Protein AF-A0AAV2H936-F1 (afdb_monomer_lite)

Radius of gyration: 23.08 Å; chains: 1; bounding box: 51×41×76 Å

Structure (mmCIF, N/CA/C/O backbone):
data_AF-A0AAV2H936-F1
#
_entry.id   AF-A0AAV2H936-F1
#
loop_
_atom_site.group_PDB
_atom_site.id
_atom_site.type_symbol
_atom_site.label_atom_id
_atom_site.label_alt_id
_atom_site.label_comp_id
_atom_site.label_asym_id
_atom_site.label_entity_id
_atom_site.label_seq_id
_atom_site.pdbx_PDB_ins_code
_atom_site.Cartn_x
_atom_site.Cartn_y
_atom_site.Cartn_z
_atom_site.occupancy
_atom_site.B_iso_or_equiv
_atom_site.auth_seq_id
_atom_site.auth_comp_id
_atom_site.auth_asym_id
_atom_site.auth_atom_id
_atom_site.pdbx_PDB_model_num
ATOM 1 N N . TYR A 1 1 ? -18.241 -22.383 10.118 1.00 58.16 1 TYR A N 1
ATOM 2 C CA . TYR A 1 1 ? -17.366 -22.757 11.243 1.00 58.16 1 TYR A CA 1
ATOM 3 C C . TYR A 1 1 ? -17.650 -21.850 12.427 1.00 58.16 1 TYR A C 1
ATOM 5 O O . TYR A 1 1 ? -17.111 -20.751 12.463 1.00 58.16 1 TYR A O 1
ATOM 13 N N . PRO A 1 2 ? -18.530 -22.273 13.345 1.00 68.00 2 PRO A N 1
ATOM 14 C CA . PRO A 1 2 ? -18.878 -21.509 14.550 1.00 68.00 2 PRO A CA 1
ATOM 15 C C . PRO A 1 2 ? -17.691 -21.278 15.500 1.00 68.00 2 PRO A C 1
ATOM 17 O O . PRO A 1 2 ? -17.729 -20.372 16.316 1.00 68.00 2 PRO A O 1
ATOM 20 N N . THR A 1 3 ? -16.635 -22.080 15.369 1.00 83.25 3 THR A N 1
ATOM 21 C CA . THR A 1 3 ? -15.450 -22.117 16.239 1.00 83.25 3 THR A CA 1
ATOM 22 C C . THR A 1 3 ? -14.192 -21.523 15.596 1.00 83.25 3 THR A C 1
ATOM 24 O O . THR A 1 3 ? -13.083 -21.812 16.032 1.00 83.25 3 THR A O 1
ATOM 27 N N . TYR A 1 4 ? -14.325 -20.744 14.516 1.00 86.12 4 TYR A N 1
ATOM 28 C CA . TYR A 1 4 ? -13.157 -20.133 13.878 1.00 86.12 4 TYR A CA 1
ATOM 29 C C . TYR A 1 4 ? -12.661 -18.937 14.701 1.00 86.12 4 TYR A C 1
ATOM 31 O O . TYR A 1 4 ? -13.182 -17.833 14.549 1.00 86.12 4 TYR A O 1
ATOM 39 N N . ASP A 1 5 ? -11.649 -19.177 15.532 1.00 87.69 5 ASP A N 1
ATOM 40 C CA . ASP A 1 5 ? -10.965 -18.169 16.346 1.00 87.69 5 ASP A CA 1
ATOM 41 C C . ASP A 1 5 ? -9.441 -18.283 16.152 1.00 87.69 5 ASP A C 1
ATOM 43 O O . ASP A 1 5 ? -8.760 -19.003 16.884 1.00 87.69 5 ASP A O 1
ATOM 47 N N . PRO A 1 6 ? -8.896 -17.690 15.077 1.00 92.50 6 PRO A N 1
ATOM 48 C CA . PRO A 1 6 ? -7.464 -17.731 14.810 1.00 92.50 6 PRO A CA 1
ATOM 49 C C . PRO A 1 6 ? -6.687 -16.860 15.814 1.00 92.50 6 PRO A C 1
ATOM 51 O O . PRO A 1 6 ? -7.256 -15.914 16.369 1.00 92.50 6 PRO A O 1
ATOM 54 N N . PRO A 1 7 ? -5.376 -17.107 15.989 1.00 94.50 7 PRO A N 1
ATOM 55 C CA . PRO A 1 7 ? -4.531 -16.262 16.827 1.00 94.50 7 PRO A CA 1
ATOM 56 C C . PRO A 1 7 ? -4.597 -14.795 16.386 1.00 94.50 7 PRO A C 1
ATOM 58 O O . PRO A 1 7 ? -4.723 -14.501 15.195 1.00 94.50 7 PRO A O 1
ATOM 61 N N . ALA A 1 8 ? -4.508 -13.879 17.350 1.00 94.12 8 ALA A N 1
ATOM 62 C CA . ALA A 1 8 ? -4.466 -12.444 17.101 1.00 94.12 8 ALA A CA 1
ATOM 63 C C . ALA A 1 8 ? -3.038 -11.916 17.273 1.00 94.12 8 ALA A C 1
ATOM 65 O O . ALA A 1 8 ? -2.402 -12.175 18.293 1.00 94.12 8 ALA A O 1
ATOM 66 N N . TYR A 1 9 ? -2.550 -11.172 16.284 1.00 96.31 9 TYR A N 1
ATOM 67 C CA . TYR A 1 9 ? -1.254 -10.509 16.332 1.00 96.31 9 TYR A CA 1
ATOM 68 C C . TYR A 1 9 ? -1.293 -9.182 15.569 1.00 96.31 9 TYR A C 1
ATOM 70 O O . TYR A 1 9 ? -1.664 -9.131 14.392 1.00 96.31 9 TYR A O 1
ATOM 78 N N . SER A 1 10 ? -0.850 -8.119 16.233 1.00 97.12 10 SER A N 1
ATOM 79 C CA . SER A 1 10 ? -0.392 -6.891 15.591 1.00 97.12 10 SER A CA 1
ATOM 80 C C . SER A 1 10 ? 0.980 -6.556 16.157 1.00 97.12 10 SER A C 1
ATOM 82 O O . SER A 1 10 ? 1.199 -6.659 17.363 1.00 97.12 10 SER A O 1
ATOM 84 N N . LYS A 1 11 ? 1.905 -6.164 15.285 1.00 96.75 11 LYS A N 1
ATOM 85 C CA . LYS A 1 11 ? 3.251 -5.762 15.678 1.00 96.75 11 LYS A CA 1
ATOM 86 C C . LYS A 1 11 ? 3.189 -4.532 16.608 1.00 96.75 11 LYS A C 1
ATOM 88 O O . LYS A 1 11 ? 2.473 -3.582 16.264 1.00 96.75 11 LYS A O 1
ATOM 93 N N . PRO A 1 12 ? 3.909 -4.529 17.747 1.00 95.56 12 PRO A N 1
ATOM 94 C CA . PRO A 1 12 ? 3.984 -3.380 18.650 1.00 95.56 12 PRO A CA 1
ATOM 95 C C . PRO A 1 12 ? 4.482 -2.112 17.952 1.00 95.56 12 PRO A C 1
ATOM 97 O O . PRO A 1 12 ? 5.319 -2.176 17.048 1.00 95.56 12 PRO A O 1
ATOM 100 N N . LEU A 1 13 ? 3.974 -0.951 18.374 1.00 93.81 13 LEU A N 1
ATOM 101 C CA . LEU A 1 13 ? 4.276 0.341 17.746 1.00 93.81 13 LEU A CA 1
ATOM 102 C C . LEU A 1 13 ? 5.778 0.664 17.799 1.00 93.81 13 LEU A C 1
ATOM 104 O O . LEU A 1 13 ? 6.343 1.198 16.847 1.00 93.81 13 LEU A O 1
ATOM 108 N N . GLU A 1 14 ? 6.429 0.301 18.897 1.00 95.19 14 GLU A N 1
ATOM 109 C CA . GLU A 1 14 ? 7.833 0.578 19.190 1.00 95.19 14 GLU A CA 1
ATOM 110 C C . GLU A 1 14 ? 8.784 -0.177 18.251 1.00 95.19 14 GLU A C 1
ATOM 112 O O . GLU A 1 14 ? 9.914 0.255 18.032 1.00 95.19 14 GLU A O 1
ATOM 117 N N . GLU A 1 15 ? 8.322 -1.276 17.650 1.00 95.56 15 GLU A N 1
ATOM 118 C CA . GLU A 1 15 ? 9.108 -2.084 16.716 1.00 95.56 15 GLU A CA 1
ATOM 119 C C . GLU A 1 15 ? 9.074 -1.559 15.266 1.00 95.56 15 GLU A C 1
ATOM 121 O O . GLU A 1 15 ? 9.713 -2.140 14.379 1.00 95.56 15 GLU A O 1
ATOM 126 N N . TYR A 1 16 ? 8.304 -0.505 14.981 1.00 94.06 16 TYR A N 1
ATOM 127 C CA . TYR A 1 16 ? 8.358 0.207 13.701 1.00 94.06 16 TYR A CA 1
ATOM 128 C C . TYR A 1 16 ? 9.445 1.289 13.722 1.00 94.06 16 TYR A C 1
ATOM 130 O O . TYR A 1 16 ? 9.789 1.822 14.781 1.00 94.06 16 TYR A O 1
ATOM 138 N N . GLU A 1 17 ? 9.959 1.632 12.540 1.00 91.56 17 GLU A N 1
ATOM 139 C CA . GLU A 1 17 ? 10.869 2.767 12.338 1.00 91.56 17 GLU A CA 1
ATOM 140 C C . GLU A 1 17 ? 10.195 4.076 12.772 1.00 91.56 17 GLU A C 1
ATOM 142 O O . GLU A 1 17 ? 8.981 4.241 12.624 1.00 91.56 17 GLU A O 1
ATOM 147 N N . GLU A 1 18 ? 10.967 4.991 13.361 1.00 91.12 18 GLU A N 1
ATOM 148 C CA . GLU A 1 18 ? 10.426 6.168 14.055 1.00 91.12 18 GLU A CA 1
ATOM 149 C C . GLU A 1 18 ? 9.609 7.089 13.147 1.00 91.12 18 GLU A C 1
ATOM 151 O O . GLU A 1 18 ? 8.577 7.610 13.567 1.00 91.12 18 GLU A O 1
ATOM 156 N N . ASP A 1 19 ? 10.033 7.236 11.896 1.00 86.19 19 ASP A N 1
ATOM 157 C CA . ASP A 1 19 ? 9.365 8.013 10.855 1.00 86.19 19 ASP A CA 1
ATOM 158 C C . ASP A 1 19 ? 8.013 7.410 10.443 1.00 86.19 19 ASP A C 1
ATOM 160 O O . ASP A 1 19 ? 7.113 8.137 10.022 1.00 86.19 19 ASP A O 1
ATOM 164 N N . ARG A 1 20 ? 7.831 6.096 10.618 1.00 88.81 20 ARG A N 1
ATOM 165 C CA . ARG A 1 20 ? 6.594 5.377 10.278 1.00 88.81 20 ARG A CA 1
ATOM 166 C C . ARG A 1 20 ? 5.578 5.368 11.409 1.00 88.81 20 ARG A C 1
ATOM 168 O O . ARG A 1 20 ? 4.378 5.388 11.134 1.00 88.81 20 ARG A O 1
ATOM 175 N N . ARG A 1 21 ? 6.025 5.374 12.671 1.00 92.12 21 ARG A N 1
ATOM 176 C CA . ARG A 1 21 ? 5.162 5.275 13.871 1.00 92.12 21 ARG A CA 1
ATOM 177 C C . ARG A 1 21 ? 3.946 6.219 13.867 1.00 92.12 21 ARG A C 1
ATOM 179 O O . ARG A 1 21 ? 2.862 5.738 14.195 1.00 92.12 21 ARG A O 1
ATOM 186 N N . PRO A 1 22 ? 4.041 7.504 13.459 1.00 90.75 22 PRO A N 1
ATOM 187 C CA . PRO A 1 22 ? 2.882 8.408 13.428 1.00 90.75 22 PRO A CA 1
ATOM 188 C C . PRO A 1 22 ? 1.754 7.965 12.484 1.00 90.75 22 PRO A C 1
ATOM 190 O O . PRO A 1 22 ? 0.620 8.429 12.609 1.00 90.75 22 PRO A O 1
ATOM 193 N N . TYR A 1 23 ? 2.062 7.073 11.541 1.00 90.19 23 TYR A N 1
ATOM 194 C CA . TYR A 1 23 ? 1.158 6.562 10.516 1.00 90.19 23 TYR A CA 1
ATOM 195 C C . TYR A 1 23 ? 0.744 5.106 10.770 1.00 90.19 23 TYR A C 1
ATOM 197 O O . TYR A 1 23 ? 0.214 4.448 9.877 1.00 90.19 23 TYR A O 1
ATOM 205 N N . ILE A 1 24 ? 0.973 4.577 11.968 1.00 93.12 24 ILE A N 1
ATOM 206 C CA . ILE A 1 24 ? 0.522 3.241 12.352 1.00 93.12 24 ILE A CA 1
ATOM 207 C C . ILE A 1 24 ? -0.798 3.383 13.108 1.00 93.12 24 ILE A C 1
ATOM 209 O O . ILE A 1 24 ? -0.913 4.175 14.041 1.00 93.12 24 ILE A O 1
ATOM 213 N N . ASP A 1 25 ? -1.816 2.622 12.710 1.00 94.31 25 ASP A N 1
ATOM 214 C CA . ASP A 1 25 ? -3.057 2.576 13.479 1.00 94.31 25 ASP A CA 1
ATOM 215 C C . ASP A 1 25 ? -2.797 1.946 14.865 1.00 94.31 25 ASP A C 1
ATOM 217 O O . ASP A 1 25 ? -1.983 1.027 14.986 1.00 94.31 25 ASP A O 1
ATOM 221 N N . PRO A 1 26 ? -3.502 2.365 15.923 1.00 94.12 26 PRO A N 1
ATOM 222 C CA . PRO A 1 26 ? -3.503 1.647 17.194 1.00 94.12 26 PRO A CA 1
ATOM 223 C C . PRO A 1 26 ? -4.024 0.210 17.043 1.00 94.12 26 PRO A C 1
ATOM 225 O O . PRO A 1 26 ? -4.823 -0.087 16.148 1.00 94.12 26 PRO A O 1
ATOM 228 N N . ASP A 1 27 ? -3.617 -0.704 17.928 1.00 94.81 27 ASP A N 1
ATOM 229 C CA . ASP A 1 27 ? -4.216 -2.042 17.962 1.00 94.81 27 ASP A CA 1
ATOM 230 C C . ASP A 1 27 ? -5.646 -1.972 18.528 1.00 94.81 27 ASP A C 1
ATOM 232 O O . ASP A 1 27 ? -5.869 -1.693 19.705 1.00 94.81 27 ASP A O 1
ATOM 236 N N . MET A 1 28 ? -6.637 -2.233 17.672 1.00 94.31 28 MET A N 1
ATOM 237 C CA . MET A 1 28 ? -8.047 -2.238 18.054 1.00 94.31 28 MET A CA 1
ATOM 238 C C . MET A 1 28 ? -8.391 -3.333 19.071 1.00 94.31 28 MET A C 1
ATOM 240 O O . MET A 1 28 ? -9.277 -3.105 19.889 1.00 94.31 28 MET A O 1
ATOM 244 N N . PHE A 1 29 ? -7.717 -4.489 19.067 1.00 92.88 29 PHE A N 1
ATOM 245 C CA . PHE A 1 29 ? -7.952 -5.526 20.076 1.00 92.88 29 PHE A CA 1
ATOM 246 C C . PHE A 1 29 ? -7.446 -5.096 21.449 1.00 92.88 29 PHE A C 1
ATOM 248 O O . PHE A 1 29 ? -8.138 -5.326 22.440 1.00 92.88 29 PHE A O 1
ATOM 255 N N . ASP A 1 30 ? -6.291 -4.432 21.515 1.00 91.75 30 ASP A N 1
ATOM 256 C CA . ASP A 1 30 ? -5.794 -3.847 22.765 1.00 91.75 30 ASP A CA 1
ATOM 257 C C . ASP A 1 30 ? -6.744 -2.777 23.294 1.00 91.75 30 ASP A C 1
ATOM 259 O O . ASP A 1 30 ? -7.118 -2.807 24.466 1.00 91.75 30 ASP A O 1
ATOM 263 N N . LEU A 1 31 ? -7.206 -1.877 22.424 1.00 91.25 31 LEU A N 1
ATOM 264 C CA . LEU A 1 31 ? -8.166 -0.840 22.802 1.00 91.25 31 LEU A CA 1
ATOM 265 C C . LEU A 1 31 ? -9.502 -1.423 23.279 1.00 91.25 31 LEU A C 1
ATOM 267 O O . LEU A 1 31 ? -10.094 -0.904 24.223 1.00 91.25 31 LEU A O 1
ATOM 271 N N . MET A 1 32 ? -9.986 -2.500 22.653 1.00 89.62 32 MET A N 1
ATOM 272 C CA . MET A 1 32 ? -11.188 -3.206 23.105 1.00 89.62 32 MET A CA 1
ATOM 273 C C . MET A 1 32 ? -10.988 -3.811 24.497 1.00 89.62 32 MET A C 1
ATOM 275 O O . MET A 1 32 ? -11.827 -3.582 25.366 1.00 89.62 32 MET A O 1
ATOM 279 N N . ARG A 1 33 ? -9.861 -4.498 24.739 1.00 90.19 33 ARG A N 1
ATOM 280 C CA . ARG A 1 33 ? -9.526 -5.050 26.063 1.00 90.19 33 ARG A CA 1
ATOM 281 C C . ARG A 1 33 ? -9.472 -3.967 27.137 1.00 90.19 33 ARG A C 1
ATOM 283 O O . ARG A 1 33 ? -10.114 -4.107 28.171 1.00 90.19 33 ARG A O 1
ATOM 290 N N . GLN A 1 34 ? -8.791 -2.856 26.862 1.00 88.06 34 GLN A N 1
ATOM 291 C CA . GLN A 1 34 ? -8.700 -1.724 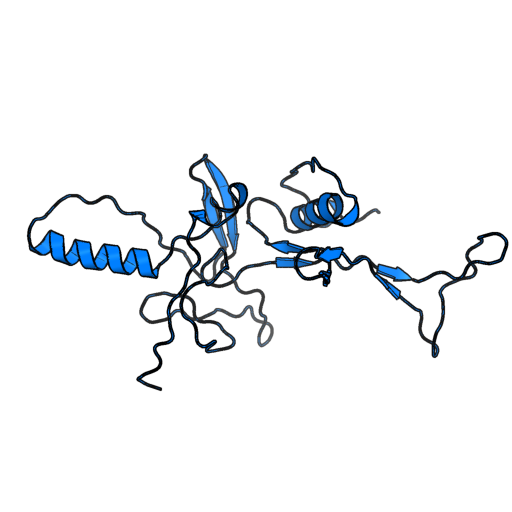27.790 1.00 88.06 34 GLN A CA 1
ATOM 292 C C . GLN A 1 34 ? -10.078 -1.126 28.110 1.00 88.06 34 GLN A C 1
ATOM 294 O O . GLN A 1 34 ? -10.376 -0.834 29.267 1.00 88.06 34 GLN A O 1
ATOM 299 N N . ARG A 1 35 ? -10.950 -0.975 27.101 1.00 86.25 35 ARG A N 1
ATOM 300 C CA . ARG A 1 35 ? -12.330 -0.500 27.304 1.00 86.25 35 ARG A CA 1
ATOM 301 C C . ARG A 1 35 ? -13.141 -1.467 28.165 1.00 86.25 35 ARG A C 1
ATOM 303 O O . ARG A 1 35 ? -13.912 -1.021 29.009 1.00 86.25 35 ARG A O 1
ATOM 310 N N . GLU A 1 36 ? -12.996 -2.773 27.963 1.00 88.06 36 GLU A N 1
ATOM 311 C CA . GLU A 1 36 ? -13.675 -3.787 28.776 1.00 88.06 36 GLU A CA 1
ATOM 312 C C . GLU A 1 36 ? -13.200 -3.773 30.233 1.00 88.06 36 GLU A C 1
ATOM 314 O O . GLU A 1 36 ? -14.033 -3.748 31.140 1.00 88.06 36 GLU A O 1
ATOM 319 N N . GLU A 1 37 ? -11.886 -3.726 30.464 1.00 87.00 37 GLU A N 1
ATOM 320 C CA . GLU A 1 37 ? -11.289 -3.638 31.803 1.00 87.00 37 GLU A CA 1
ATOM 321 C C . GLU A 1 37 ? -11.785 -2.406 32.562 1.00 87.00 37 GLU A C 1
ATOM 323 O O . GLU A 1 37 ? -12.162 -2.491 33.733 1.00 87.00 37 GLU A O 1
ATOM 328 N N . VAL A 1 38 ? -11.869 -1.267 31.883 1.00 82.62 38 VAL A N 1
ATOM 329 C CA . VAL A 1 38 ? -12.361 -0.026 32.486 1.00 82.62 38 VAL A CA 1
ATOM 330 C C . VAL A 1 38 ? -13.850 -0.091 32.762 1.00 82.62 38 VAL A C 1
ATOM 332 O O . VAL A 1 38 ? -14.275 0.256 33.856 1.00 82.62 38 VAL A O 1
ATOM 335 N N . ASN A 1 39 ? -14.650 -0.608 31.830 1.00 84.62 39 ASN A N 1
ATOM 336 C CA . ASN A 1 39 ? -16.080 -0.799 32.064 1.00 84.62 39 ASN A CA 1
ATOM 337 C C . ASN A 1 39 ? -16.356 -1.710 33.273 1.00 84.62 39 ASN A C 1
ATOM 339 O O . ASN A 1 39 ? -17.428 -1.628 33.876 1.00 84.62 39 ASN A O 1
ATOM 343 N N . LEU A 1 40 ? -15.428 -2.608 33.621 1.00 85.31 40 LEU A N 1
ATOM 344 C CA . LEU A 1 40 ? -15.490 -3.396 34.851 1.00 85.31 40 LEU A CA 1
ATOM 345 C C . LEU A 1 40 ? -15.083 -2.569 36.078 1.00 85.31 40 LEU A C 1
ATOM 347 O O . LEU A 1 40 ? -15.767 -2.648 37.096 1.00 85.31 40 LEU A O 1
ATOM 351 N N . LEU A 1 41 ? -14.022 -1.765 35.984 1.00 82.75 41 LEU A N 1
ATOM 352 C CA . LEU A 1 41 ? -13.553 -0.883 37.060 1.00 82.75 41 LEU A CA 1
ATOM 353 C C . LEU A 1 41 ? -14.563 0.217 37.405 1.00 82.75 41 LEU A C 1
ATOM 355 O O . LEU A 1 41 ? -14.847 0.417 38.582 1.00 82.75 41 LEU A O 1
ATOM 359 N N . ASP A 1 42 ? -15.182 0.856 36.414 1.00 81.31 42 ASP A N 1
ATOM 360 C CA . ASP A 1 42 ? -16.186 1.909 36.607 1.00 81.31 42 ASP A CA 1
ATOM 361 C C . ASP A 1 42 ? -17.444 1.398 37.319 1.00 81.31 42 ASP A C 1
ATOM 363 O O . ASP A 1 42 ? -18.080 2.132 38.078 1.00 81.31 42 ASP A O 1
ATOM 367 N N . LYS A 1 43 ? -17.791 0.114 37.140 1.00 79.81 43 LYS A N 1
ATOM 368 C CA . LYS A 1 43 ? -18.871 -0.531 37.911 1.00 79.81 43 LYS A CA 1
ATOM 369 C C . LYS A 1 43 ? -18.528 -0.668 39.394 1.00 79.81 43 LYS A C 1
ATOM 371 O O . LYS A 1 43 ? -19.440 -0.803 40.206 1.00 79.81 43 LYS A O 1
ATOM 376 N N . VAL A 1 44 ? -17.240 -0.680 39.738 1.00 79.81 44 VAL A N 1
ATOM 377 C CA . VAL A 1 44 ? -16.739 -0.799 41.114 1.00 79.81 44 VAL A CA 1
ATOM 378 C C . VAL A 1 44 ? -16.493 0.583 41.725 1.00 79.81 44 VAL A C 1
ATOM 380 O O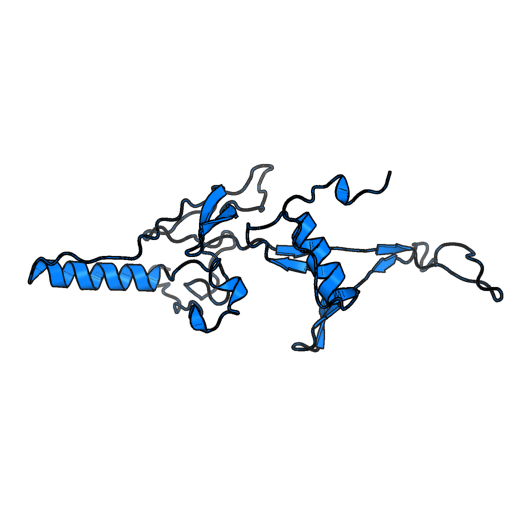 . VAL A 1 44 ? -16.870 0.820 42.869 1.00 79.81 44 VAL A O 1
ATOM 383 N N . SER A 1 45 ? -15.882 1.497 40.973 1.00 75.75 45 SER A N 1
ATOM 384 C CA . SER A 1 45 ? -15.581 2.866 41.388 1.00 75.75 45 SER A CA 1
ATOM 385 C C . SER A 1 45 ? -15.529 3.771 40.155 1.00 75.75 45 SER A C 1
ATOM 387 O O . SER A 1 45 ? -14.550 3.693 39.416 1.00 75.75 45 SER A O 1
ATOM 389 N N . PRO A 1 46 ? -16.516 4.658 39.945 1.00 74.06 46 PRO A N 1
ATOM 390 C CA . PRO A 1 46 ? -16.515 5.563 38.802 1.00 74.06 46 PRO A CA 1
ATOM 391 C C . PRO A 1 46 ? -15.334 6.535 38.882 1.00 74.06 46 PRO A C 1
ATOM 393 O O . PRO A 1 46 ? -15.261 7.347 39.811 1.00 74.06 46 PRO A O 1
ATOM 396 N N . VAL A 1 47 ? -14.414 6.473 37.920 1.00 75.75 47 VAL A N 1
ATOM 397 C CA . VAL A 1 47 ? -13.287 7.411 37.805 1.00 75.75 47 VAL A CA 1
ATOM 398 C C . VAL A 1 47 ? -13.221 7.928 36.373 1.00 75.75 47 VAL A C 1
ATOM 400 O O . VAL A 1 47 ? -13.493 7.219 35.414 1.00 75.75 47 VAL A O 1
ATOM 403 N N . ALA A 1 48 ? -12.866 9.202 36.200 1.00 71.06 48 ALA A N 1
ATOM 404 C CA . ALA A 1 48 ? -12.634 9.736 34.866 1.00 71.06 48 ALA A CA 1
ATOM 405 C C . ALA A 1 48 ? -11.379 9.088 34.262 1.00 71.06 48 ALA A C 1
ATOM 407 O O . ALA A 1 48 ? -10.266 9.300 34.746 1.00 71.06 48 ALA A O 1
ATOM 408 N N . HIS A 1 49 ? -11.561 8.327 33.189 1.00 70.12 49 HIS A N 1
ATOM 409 C CA . HIS A 1 49 ? -10.475 7.713 32.441 1.00 70.12 49 HIS A CA 1
ATOM 410 C C . HIS A 1 49 ? -10.272 8.425 31.097 1.00 70.12 49 HIS A C 1
ATOM 412 O O . HIS A 1 49 ? -11.230 8.736 30.390 1.00 70.12 49 HIS A O 1
ATOM 418 N N . VAL A 1 50 ? -9.013 8.678 30.735 1.00 67.94 50 VAL A N 1
ATOM 419 C CA . VAL A 1 50 ? -8.640 9.222 29.422 1.00 67.94 50 VAL A CA 1
ATOM 420 C C . VAL A 1 50 ? -8.211 8.058 28.538 1.00 67.94 50 VAL A C 1
ATOM 422 O O . VAL A 1 50 ? -7.238 7.377 28.852 1.00 67.94 50 VAL A O 1
ATOM 425 N N . PHE A 1 51 ? -8.925 7.840 27.434 1.00 66.69 51 PHE A N 1
ATOM 426 C CA . PHE A 1 51 ? -8.584 6.812 26.453 1.00 66.69 51 PHE A CA 1
ATOM 427 C C . PHE A 1 51 ? -8.109 7.419 25.153 1.00 66.69 51 PHE A C 1
ATOM 429 O O . PHE A 1 51 ? -8.574 8.479 24.732 1.00 66.69 51 PHE A O 1
ATOM 436 N N . LEU A 1 52 ? -7.248 6.671 24.470 1.00 72.25 52 LEU A N 1
ATOM 437 C CA . LEU A 1 52 ? -7.028 6.895 23.057 1.00 72.25 52 LEU A CA 1
ATOM 438 C C . LEU A 1 52 ? -8.339 6.604 22.313 1.00 72.25 52 LEU A C 1
ATOM 440 O O . LEU A 1 52 ? -8.773 5.453 22.193 1.00 72.25 52 LEU A O 1
ATOM 444 N N . GLN A 1 53 ? -8.991 7.657 21.829 1.00 78.06 53 GLN A N 1
ATOM 445 C CA . GLN A 1 53 ? -10.144 7.514 20.954 1.00 78.06 53 GLN A CA 1
ATOM 446 C C . GLN A 1 53 ? -9.642 7.199 19.546 1.00 78.06 53 GLN A C 1
ATOM 448 O O . GLN A 1 53 ? -9.079 8.048 18.861 1.00 78.06 53 GLN A O 1
ATOM 453 N N . PHE A 1 54 ? -9.836 5.953 19.125 1.00 89.38 54 PHE A N 1
ATOM 454 C CA . PHE A 1 54 ? -9.559 5.509 17.767 1.00 89.38 54 PHE A CA 1
ATOM 455 C C . PHE A 1 54 ? -10.832 4.914 17.167 1.00 89.38 54 PHE A C 1
ATOM 457 O O . PHE A 1 54 ? -11.242 3.807 17.518 1.00 89.38 54 PHE A O 1
ATOM 464 N N . GLU A 1 55 ? -11.478 5.686 16.296 1.00 89.38 55 GLU A N 1
ATOM 465 C CA . GLU A 1 55 ? -12.754 5.351 15.653 1.00 89.38 55 GLU A CA 1
ATOM 466 C C . GLU A 1 55 ? -12.630 5.588 14.140 1.00 89.38 55 GLU A C 1
ATOM 468 O O . GLU A 1 55 ? -13.080 6.608 13.614 1.00 89.38 55 GLU A O 1
ATOM 473 N N . PRO A 1 56 ? -11.929 4.692 13.423 1.00 93.06 56 PRO A N 1
ATOM 474 C CA . PRO A 1 56 ? -11.664 4.870 12.002 1.00 93.06 56 PRO A CA 1
ATOM 475 C C . PRO A 1 56 ? -12.945 4.767 11.161 1.00 93.06 56 PRO A C 1
ATOM 477 O O . PRO A 1 56 ? -13.735 3.836 11.313 1.00 93.06 56 PRO A O 1
ATOM 480 N N . SER A 1 57 ? -13.104 5.681 10.200 1.00 94.62 57 SER A N 1
ATOM 481 C CA . SER A 1 57 ? -14.154 5.589 9.176 1.00 94.62 57 SER A CA 1
ATOM 482 C C . SER A 1 57 ? -13.683 4.709 8.015 1.00 94.62 57 SER A C 1
ATOM 484 O O . SER A 1 57 ? -12.943 5.148 7.136 1.00 94.62 57 SER A O 1
ATOM 486 N N . PHE A 1 58 ? -14.057 3.430 8.040 1.00 96.75 58 PHE A N 1
ATOM 487 C CA . PHE A 1 58 ? -13.697 2.461 7.000 1.00 96.75 58 PHE A CA 1
ATOM 488 C C . PHE A 1 58 ? -14.446 2.694 5.682 1.00 96.75 58 PHE A C 1
ATOM 490 O O . PHE A 1 58 ? -15.537 3.257 5.664 1.00 96.75 58 PHE A O 1
ATOM 497 N N . ASN A 1 59 ? -13.873 2.199 4.578 1.00 96.62 59 ASN A N 1
ATOM 498 C CA . ASN A 1 59 ? -14.365 2.393 3.208 1.00 96.62 59 ASN A CA 1
ATOM 499 C C . ASN A 1 59 ? -14.461 3.871 2.769 1.00 96.62 59 ASN A C 1
ATOM 501 O O . ASN A 1 59 ? -15.269 4.202 1.903 1.00 96.62 59 ASN A O 1
ATOM 505 N N . GLN A 1 60 ? -13.648 4.754 3.355 1.00 96.00 60 GLN A N 1
ATOM 506 C CA . GLN A 1 60 ? -13.609 6.188 3.051 1.00 96.00 60 GLN A CA 1
ATOM 507 C C . GLN A 1 60 ? -12.170 6.717 3.097 1.00 96.00 60 GLN A C 1
ATOM 509 O O . GLN A 1 60 ? -11.288 6.085 3.682 1.00 96.00 60 GLN A O 1
ATOM 514 N N . GLU A 1 61 ? -11.933 7.875 2.485 1.00 94.88 61 GLU A N 1
ATOM 515 C CA . GLU A 1 61 ? -10.711 8.653 2.704 1.00 94.88 61 GLU A CA 1
ATOM 516 C C . GLU A 1 61 ? -10.946 9.661 3.828 1.00 94.88 61 GLU A C 1
ATOM 518 O O . GLU A 1 61 ? -11.993 10.306 3.880 1.00 94.88 61 GLU A O 1
ATOM 523 N N . VAL A 1 62 ? -9.988 9.771 4.747 1.00 92.19 62 VAL A N 1
ATOM 524 C CA . VAL A 1 62 ? -10.117 10.609 5.943 1.00 92.19 62 VAL A CA 1
ATOM 525 C C . VAL A 1 62 ? -8.855 11.438 6.123 1.00 92.19 62 VAL A C 1
ATOM 527 O O . VAL A 1 62 ? -7.754 10.890 6.142 1.00 92.19 62 VAL A O 1
ATOM 530 N N . GLU A 1 63 ? -9.010 12.748 6.296 1.00 92.94 63 GLU A N 1
ATOM 531 C CA . GLU A 1 63 ? -7.918 13.604 6.758 1.00 92.94 63 GLU A CA 1
ATOM 532 C C . GLU A 1 63 ? -7.608 13.313 8.229 1.00 92.94 63 GLU A C 1
ATOM 534 O O . GLU A 1 63 ? -8.499 13.231 9.075 1.00 92.94 63 GLU A O 1
ATOM 539 N N . ALA A 1 64 ? -6.328 13.171 8.537 1.00 89.81 64 ALA A N 1
ATOM 540 C CA . ALA A 1 64 ? -5.826 12.917 9.871 1.00 89.81 64 ALA A CA 1
ATOM 541 C C . ALA A 1 64 ? -4.641 13.836 10.175 1.00 89.81 64 ALA A C 1
ATOM 543 O O . ALA A 1 64 ? -3.989 14.372 9.277 1.00 89.81 64 ALA A O 1
ATOM 544 N N . THR A 1 65 ? -4.366 13.996 11.465 1.00 89.75 65 THR A N 1
ATOM 545 C CA . THR A 1 65 ? -3.270 14.825 11.963 1.00 89.75 65 THR A CA 1
ATOM 546 C C . THR A 1 65 ? -2.421 13.998 12.919 1.00 89.75 65 THR A C 1
ATOM 548 O O . THR A 1 65 ? -2.958 13.297 13.778 1.00 89.75 65 THR A O 1
ATOM 551 N N . THR A 1 66 ? -1.101 14.031 12.758 1.00 86.44 66 THR A N 1
ATOM 552 C CA . THR A 1 66 ? -0.163 13.369 13.676 1.00 86.44 66 THR A CA 1
ATOM 553 C C . THR A 1 66 ? -0.106 14.112 15.015 1.00 86.44 66 THR A C 1
ATOM 555 O O . THR A 1 66 ? -0.570 15.246 15.140 1.00 86.44 66 THR A O 1
ATOM 558 N N . ALA A 1 67 ? 0.527 13.510 16.027 1.00 84.31 67 ALA A N 1
ATOM 559 C CA . ALA A 1 67 ? 0.769 14.186 17.306 1.00 84.31 67 ALA A CA 1
ATOM 560 C C . ALA A 1 67 ? 1.643 15.454 17.167 1.00 84.31 67 ALA A C 1
ATOM 562 O O . ALA A 1 67 ? 1.511 16.374 17.969 1.00 84.31 67 ALA A O 1
ATOM 563 N N . SER A 1 68 ? 2.503 15.516 16.143 1.00 85.12 68 SER A N 1
ATOM 564 C CA . SER A 1 68 ? 3.312 16.694 15.797 1.00 85.12 68 SER A CA 1
ATOM 565 C C . SER A 1 68 ? 2.532 17.785 15.054 1.00 85.12 68 SER A C 1
ATOM 567 O O . SER A 1 68 ? 3.052 18.886 14.893 1.00 85.12 68 SER A O 1
ATOM 569 N N . GLY A 1 69 ? 1.291 17.520 14.631 1.00 86.31 69 GLY A N 1
ATOM 570 C CA . GLY A 1 69 ? 0.463 18.472 13.885 1.00 86.31 69 GLY A CA 1
ATOM 571 C C . GLY A 1 69 ? 0.523 18.318 12.362 1.00 86.31 69 GLY A C 1
ATOM 572 O O . GLY A 1 69 ? -0.094 19.114 11.653 1.00 86.31 69 GLY A O 1
ATOM 573 N N . ASP A 1 70 ? 1.220 17.304 11.845 1.00 85.75 70 ASP A N 1
ATOM 574 C CA . ASP A 1 70 ? 1.334 17.064 10.406 1.00 85.75 70 ASP A CA 1
ATOM 575 C C . ASP A 1 70 ? 0.036 16.476 9.858 1.00 85.75 70 ASP A C 1
ATOM 577 O O . ASP A 1 70 ? -0.485 15.491 10.385 1.00 85.75 70 ASP A O 1
ATOM 581 N N . LYS A 1 71 ? -0.480 17.063 8.777 1.00 89.75 71 LYS A N 1
ATOM 582 C CA . LYS A 1 71 ? -1.680 16.569 8.097 1.00 89.75 71 LYS A CA 1
ATOM 583 C C . LYS A 1 71 ? -1.335 15.469 7.101 1.00 89.75 71 LYS A C 1
ATOM 585 O O . LYS A 1 71 ? -0.344 15.567 6.380 1.00 89.75 71 LYS A O 1
ATOM 590 N N . TYR A 1 72 ? -2.185 14.455 7.023 1.00 90.81 72 TYR A N 1
ATOM 591 C CA . TYR A 1 72 ? -2.086 13.366 6.056 1.00 90.81 72 TYR A CA 1
ATOM 592 C C . TYR A 1 72 ? -3.472 12.798 5.734 1.00 90.81 72 TYR A C 1
ATOM 594 O O . TYR A 1 72 ? -4.419 12.980 6.496 1.00 90.81 72 TYR A O 1
ATOM 602 N N . VAL A 1 73 ? -3.604 12.099 4.607 1.00 92.50 73 VAL A N 1
ATOM 603 C CA . VAL A 1 73 ? -4.858 11.448 4.197 1.00 92.50 73 VAL A CA 1
ATOM 604 C C . VAL A 1 73 ? -4.745 9.941 4.372 1.00 92.50 73 VAL A C 1
ATOM 606 O O . VAL A 1 73 ? -3.899 9.292 3.765 1.00 92.50 73 VAL A O 1
ATOM 609 N N . VAL A 1 74 ? -5.631 9.349 5.166 1.00 93.25 74 VAL A N 1
ATOM 610 C CA . VAL A 1 74 ? -5.756 7.893 5.265 1.00 93.25 74 VAL A CA 1
ATOM 611 C C . VAL A 1 74 ? -6.810 7.420 4.281 1.00 93.25 74 VAL A C 1
ATOM 613 O O . VAL A 1 74 ? -8.007 7.571 4.522 1.00 93.25 74 VAL A O 1
ATOM 616 N N . ASN A 1 75 ? -6.370 6.796 3.190 1.00 94.88 75 ASN A N 1
ATOM 617 C CA . ASN A 1 75 ? -7.274 6.098 2.288 1.00 94.88 75 ASN A CA 1
ATOM 618 C C . ASN A 1 75 ? -7.616 4.718 2.866 1.00 94.88 75 ASN A C 1
ATOM 620 O O . ASN A 1 75 ? -6.780 3.817 2.887 1.00 94.88 75 ASN A O 1
ATOM 624 N N . ARG A 1 76 ? -8.849 4.558 3.363 1.00 95.75 76 ARG A N 1
ATOM 625 C CA . ARG A 1 76 ? -9.384 3.271 3.830 1.00 95.75 76 ARG A CA 1
ATOM 626 C C . ARG A 1 76 ? -10.298 2.624 2.792 1.00 95.75 76 ARG A C 1
ATOM 628 O O . ARG A 1 76 ? -11.031 1.707 3.144 1.00 95.75 76 ARG A O 1
ATOM 635 N N . THR A 1 77 ? -10.323 3.072 1.543 1.00 95.50 77 THR A N 1
ATOM 636 C CA . THR A 1 77 ? -11.080 2.423 0.458 1.00 95.50 77 THR A CA 1
ATOM 637 C C . THR A 1 77 ? -10.289 1.251 -0.126 1.00 95.50 77 THR A C 1
ATOM 639 O O . THR A 1 77 ? -9.068 1.191 -0.016 1.00 95.50 77 THR A O 1
ATOM 642 N N . SER A 1 78 ? -10.960 0.268 -0.731 1.00 95.06 78 SER A N 1
ATOM 643 C CA . SER A 1 78 ? -10.250 -0.768 -1.488 1.00 95.06 78 SER A CA 1
ATOM 644 C C . SER A 1 78 ? -10.039 -0.322 -2.932 1.00 95.06 78 SER A C 1
ATOM 646 O O . SER A 1 78 ? -10.959 0.199 -3.554 1.00 95.06 78 SER A O 1
ATOM 648 N N . TRP A 1 79 ? -8.864 -0.609 -3.497 1.00 94.31 79 TRP A N 1
ATOM 649 C CA . TRP A 1 79 ? -8.625 -0.487 -4.944 1.00 94.31 79 TRP A CA 1
ATOM 650 C C . TRP A 1 79 ? -9.068 -1.723 -5.736 1.00 94.31 79 TRP A C 1
ATOM 652 O O . TRP A 1 79 ? -8.889 -1.783 -6.949 1.00 94.31 79 TRP A O 1
ATOM 662 N N . ILE A 1 80 ? -9.627 -2.732 -5.064 1.00 95.50 80 ILE A N 1
ATOM 663 C CA . ILE A 1 80 ? -10.180 -3.902 -5.738 1.00 95.50 80 ILE A CA 1
ATOM 664 C C . ILE A 1 80 ? -11.474 -3.479 -6.432 1.00 95.50 80 ILE A C 1
ATOM 666 O O . ILE A 1 80 ? -12.399 -2.976 -5.794 1.00 95.50 80 ILE A O 1
ATOM 670 N N . ILE A 1 81 ? -11.532 -3.715 -7.739 1.00 94.44 81 ILE A N 1
ATOM 671 C CA . ILE A 1 81 ? -12.724 -3.501 -8.556 1.00 94.44 81 ILE A CA 1
ATOM 672 C C . ILE A 1 81 ? -13.387 -4.855 -8.777 1.00 94.44 81 ILE A C 1
ATOM 674 O O . ILE A 1 81 ? -12.728 -5.832 -9.140 1.00 94.44 81 ILE A O 1
ATOM 678 N N . LYS A 1 82 ? -14.697 -4.911 -8.553 1.00 91.25 82 LYS A N 1
ATOM 679 C CA . LYS A 1 82 ? -15.523 -6.078 -8.839 1.00 91.25 82 LYS A CA 1
ATOM 680 C C . LYS A 1 82 ? -16.768 -5.616 -9.583 1.00 91.25 82 LYS A C 1
ATOM 682 O O . LYS A 1 82 ? -17.460 -4.729 -9.098 1.00 91.25 82 LYS A O 1
ATOM 687 N N . ASP A 1 83 ? -17.028 -6.214 -10.743 1.00 92.88 83 ASP A N 1
ATOM 688 C CA . ASP A 1 83 ? -18.176 -5.876 -11.596 1.00 92.88 83 ASP A CA 1
ATOM 689 C C . ASP A 1 83 ? -18.234 -4.365 -11.923 1.00 92.88 83 ASP A C 1
ATOM 691 O O . ASP A 1 83 ? -19.265 -3.715 -11.771 1.00 92.88 83 ASP A O 1
ATOM 695 N N . ASP A 1 84 ? -17.081 -3.795 -12.304 1.00 92.62 84 ASP A N 1
ATOM 696 C CA . ASP A 1 84 ? -16.873 -2.363 -12.592 1.00 92.62 84 ASP A CA 1
ATOM 697 C C . ASP A 1 84 ? -17.232 -1.400 -11.444 1.00 92.62 84 ASP A C 1
ATOM 699 O O . ASP A 1 84 ? -17.401 -0.199 -11.660 1.00 92.62 84 ASP A O 1
ATOM 703 N N . GLN A 1 85 ? -17.327 -1.898 -10.208 1.00 90.50 85 GLN A N 1
ATOM 704 C CA . GLN A 1 85 ? -17.574 -1.092 -9.014 1.00 90.50 85 GLN A CA 1
ATOM 705 C C . GLN A 1 85 ? -16.434 -1.232 -7.995 1.00 90.50 85 GLN A C 1
ATOM 707 O O . GLN A 1 85 ? -15.886 -2.330 -7.825 1.00 90.50 85 GLN A O 1
ATOM 712 N N . PRO A 1 86 ? -16.076 -0.150 -7.275 1.00 88.81 86 PRO A N 1
ATOM 713 C CA . PRO A 1 86 ? -15.169 -0.241 -6.138 1.00 88.81 86 PRO A CA 1
ATOM 714 C C . PRO A 1 86 ? -15.742 -1.188 -5.086 1.00 88.81 86 PRO A C 1
ATOM 716 O O . PRO A 1 86 ? -16.876 -1.037 -4.626 1.00 88.81 86 PRO A O 1
ATOM 719 N N . MET A 1 87 ? -14.960 -2.184 -4.692 1.00 94.31 87 MET A N 1
ATOM 720 C CA . MET A 1 87 ? -15.399 -3.149 -3.701 1.00 94.31 87 MET A CA 1
ATOM 721 C C . MET A 1 87 ? -15.354 -2.535 -2.297 1.00 94.31 87 MET A C 1
ATOM 723 O O . MET A 1 87 ? -14.301 -2.131 -1.805 1.00 94.31 87 MET A O 1
ATOM 727 N N . LEU A 1 88 ? -16.496 -2.563 -1.610 1.00 96.25 88 LEU A N 1
ATOM 728 C CA . LEU A 1 88 ? -16.588 -2.237 -0.189 1.00 96.25 88 LEU A CA 1
ATOM 729 C C . LEU A 1 88 ? -16.318 -3.495 0.637 1.00 96.25 88 LEU A C 1
ATOM 731 O O . LEU A 1 88 ? -17.028 -4.498 0.512 1.00 96.25 88 LEU A O 1
ATOM 735 N N . TYR A 1 89 ? -15.295 -3.465 1.489 1.00 96.56 89 TYR A N 1
ATOM 736 C CA . TYR A 1 89 ? -15.044 -4.577 2.400 1.00 96.56 89 TYR A CA 1
ATOM 737 C C . TYR A 1 89 ? -15.979 -4.488 3.605 1.00 96.56 89 TYR A C 1
ATOM 739 O O . TYR A 1 89 ? -16.297 -3.418 4.125 1.00 96.56 89 TYR A O 1
ATOM 747 N N . THR A 1 90 ? -16.428 -5.651 4.062 1.00 97.38 90 THR A N 1
ATOM 748 C CA . THR A 1 90 ? -17.324 -5.747 5.217 1.00 97.38 90 THR A CA 1
ATOM 749 C C . THR A 1 90 ? -16.556 -5.663 6.530 1.00 97.38 90 THR A C 1
ATOM 751 O O . THR A 1 90 ? -15.416 -6.123 6.605 1.00 97.38 90 THR A O 1
ATOM 754 N N . LEU A 1 91 ? -17.216 -5.180 7.577 1.00 96.75 91 LEU A N 1
ATOM 755 C CA . LEU A 1 91 ? -16.716 -5.254 8.946 1.00 96.75 91 LEU A CA 1
ATOM 756 C C . LEU A 1 91 ? -17.281 -6.494 9.660 1.00 96.75 91 LEU A C 1
ATOM 758 O O . LEU A 1 91 ? -18.308 -7.047 9.250 1.00 96.75 91 LEU A O 1
ATOM 762 N N . ASP A 1 92 ? -16.587 -6.969 10.689 1.00 93.12 92 ASP A N 1
ATOM 763 C CA . ASP A 1 92 ? -17.107 -7.983 11.607 1.00 93.12 92 ASP A CA 1
ATOM 764 C C . ASP A 1 92 ? -17.988 -7.366 12.713 1.00 93.12 92 ASP A C 1
ATOM 766 O O . ASP A 1 92 ? -18.278 -6.169 12.707 1.00 93.12 92 ASP A O 1
ATOM 770 N N . SER A 1 93 ? -18.445 -8.189 13.663 1.00 91.81 93 SER A N 1
ATOM 771 C CA . SER A 1 93 ? -19.288 -7.738 14.781 1.00 91.81 93 SER A CA 1
ATOM 772 C C . SER A 1 93 ? -18.607 -6.731 15.709 1.00 91.81 93 SER A C 1
ATOM 774 O O . SER A 1 93 ? -19.293 -6.041 16.455 1.00 91.81 93 SER A O 1
ATOM 776 N N . ASN A 1 94 ? -17.278 -6.642 15.663 1.00 90.19 94 ASN A N 1
ATOM 777 C CA . ASN A 1 94 ? -16.472 -5.734 16.469 1.00 90.19 94 ASN A CA 1
ATOM 778 C C . ASN A 1 94 ? -16.042 -4.501 15.653 1.00 90.19 94 ASN A C 1
ATOM 780 O O . ASN A 1 94 ? -15.164 -3.757 16.081 1.00 90.19 94 ASN A O 1
ATOM 784 N N . ASN A 1 95 ? -16.651 -4.274 14.483 1.00 93.62 95 ASN A N 1
ATOM 785 C CA . ASN A 1 95 ? -16.293 -3.222 13.532 1.00 93.62 95 ASN A CA 1
ATOM 786 C C . ASN A 1 95 ? -14.854 -3.327 12.993 1.00 93.62 95 ASN A C 1
ATOM 788 O O . ASN A 1 95 ? -14.264 -2.321 12.609 1.00 93.62 95 ASN A O 1
ATOM 792 N N . ILE A 1 96 ? -14.283 -4.532 12.928 1.00 94.69 96 ILE A N 1
ATOM 793 C CA . ILE A 1 96 ? -12.944 -4.756 12.370 1.00 94.69 96 ILE A CA 1
ATOM 794 C C . ILE A 1 96 ? -13.061 -5.141 10.885 1.00 94.69 96 ILE A C 1
ATOM 796 O O . ILE A 1 96 ? -13.893 -5.988 10.540 1.00 94.69 96 ILE A O 1
ATOM 800 N N . PRO A 1 97 ? -12.239 -4.570 9.981 1.00 97.19 97 PRO A N 1
ATOM 801 C CA . PRO A 1 97 ? -12.241 -4.931 8.566 1.00 97.19 97 PRO A CA 1
ATOM 802 C C . PRO A 1 97 ? -11.998 -6.420 8.331 1.00 97.19 97 PRO A C 1
ATOM 804 O O . PRO A 1 97 ? -11.026 -6.994 8.824 1.00 97.19 97 PRO A O 1
ATOM 807 N N . ARG A 1 98 ? -12.848 -7.050 7.516 1.00 96.25 98 ARG A N 1
ATOM 808 C CA . ARG A 1 98 ? -12.638 -8.425 7.051 1.00 96.25 98 ARG A CA 1
ATOM 809 C C . ARG A 1 98 ? -11.923 -8.420 5.711 1.00 96.25 98 ARG A C 1
ATOM 811 O O . ARG A 1 98 ? -12.325 -7.696 4.802 1.00 96.25 98 ARG A O 1
ATOM 818 N N . ASN A 1 99 ? -10.910 -9.278 5.577 1.00 96.25 99 ASN A N 1
ATOM 819 C CA . ASN A 1 99 ? -10.216 -9.464 4.308 1.00 96.25 99 ASN A CA 1
ATOM 820 C C . ASN A 1 99 ? -11.231 -9.881 3.220 1.00 96.25 99 ASN A C 1
ATOM 822 O O . ASN A 1 99 ? -11.875 -10.927 3.364 1.00 96.25 99 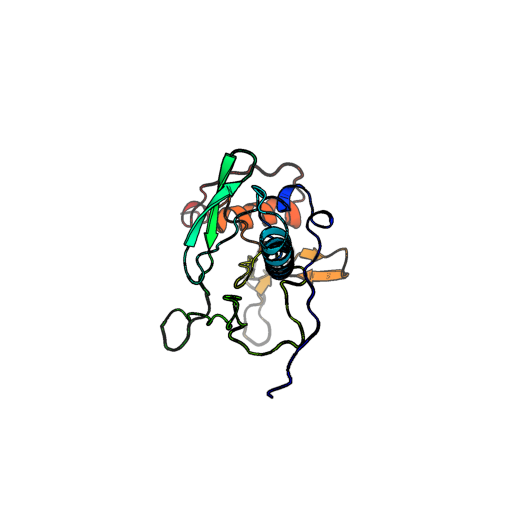ASN A O 1
ATOM 826 N N . PRO A 1 100 ? -11.373 -9.102 2.135 1.00 95.75 100 PRO A N 1
ATOM 827 C CA . PRO A 1 100 ? -12.289 -9.419 1.042 1.00 95.75 100 PRO A CA 1
ATOM 828 C C . PRO A 1 100 ? -11.965 -10.741 0.334 1.00 95.75 100 PRO A C 1
ATOM 830 O O . PRO A 1 100 ? -12.862 -11.361 -0.231 1.00 95.75 100 PRO A O 1
ATOM 833 N N . MET A 1 101 ? -10.714 -11.207 0.415 1.00 95.25 101 MET A N 1
ATOM 834 C CA . MET A 1 101 ? -10.269 -12.493 -0.135 1.00 95.25 101 MET A CA 1
ATOM 835 C C . MET A 1 101 ? -10.473 -13.673 0.828 1.00 95.25 101 MET A C 1
ATOM 837 O O . MET A 1 101 ? -10.094 -14.802 0.527 1.00 95.25 101 MET A O 1
ATOM 841 N N . GLY A 1 102 ? -11.102 -13.440 1.982 1.00 94.38 102 GLY A N 1
ATOM 842 C CA . GLY A 1 102 ? -11.455 -14.480 2.940 1.00 94.38 102 GLY A CA 1
ATOM 843 C C . GLY A 1 102 ? -10.446 -14.668 4.074 1.00 94.38 102 GLY A C 1
ATOM 844 O O . GLY A 1 102 ? -9.604 -13.822 4.366 1.00 94.38 102 GLY A O 1
ATOM 845 N N . ARG A 1 103 ? -10.603 -15.781 4.793 1.00 95.12 103 ARG A N 1
ATOM 846 C CA . ARG A 1 103 ? -9.860 -16.082 6.025 1.00 95.12 103 ARG A CA 1
ATOM 847 C C . ARG A 1 103 ? -8.392 -16.392 5.727 1.00 95.12 103 ARG A C 1
ATOM 849 O O . ARG A 1 103 ? -8.112 -17.197 4.848 1.00 95.12 103 ARG A O 1
ATOM 856 N N . THR A 1 104 ? -7.487 -15.833 6.526 1.00 95.94 104 THR A N 1
ATOM 857 C CA . THR A 1 104 ? -6.029 -16.033 6.409 1.00 95.94 104 THR A CA 1
ATOM 858 C C . THR A 1 104 ? -5.430 -16.889 7.530 1.00 95.94 104 THR A C 1
ATOM 860 O O . THR A 1 104 ? -4.242 -17.180 7.500 1.00 95.94 104 THR A O 1
ATOM 863 N N . GLY A 1 105 ? -6.220 -17.288 8.534 1.00 95.56 105 GLY A N 1
ATOM 864 C CA . GLY A 1 105 ? -5.715 -17.993 9.719 1.00 95.56 105 GLY A CA 1
ATOM 865 C C . GLY A 1 105 ? -5.104 -17.089 10.797 1.00 95.56 105 GLY A C 1
ATOM 866 O O . GLY A 1 105 ? -4.571 -17.614 11.768 1.00 95.56 105 GLY A O 1
ATOM 867 N N . LEU A 1 106 ? -5.210 -15.761 10.662 1.00 95.44 106 LEU A N 1
ATOM 868 C CA . LEU A 1 106 ? -4.699 -14.775 11.621 1.00 95.44 106 LEU A CA 1
ATOM 869 C C . LEU A 1 106 ? -5.705 -13.623 11.801 1.00 95.44 106 LEU A C 1
ATOM 871 O O . LEU A 1 106 ? -6.347 -13.196 10.838 1.00 95.44 106 LEU A O 1
ATOM 875 N N . ARG A 1 107 ? -5.846 -13.124 13.030 1.00 94.94 107 ARG A N 1
ATOM 876 C CA . ARG A 1 107 ? -6.503 -11.854 13.373 1.00 94.94 107 ARG A CA 1
ATOM 877 C C . ARG A 1 107 ? -5.450 -10.790 13.663 1.00 94.94 107 ARG A C 1
ATOM 879 O O . ARG A 1 107 ? -4.345 -11.102 14.086 1.00 94.94 107 ARG A O 1
ATOM 886 N N . GLY A 1 108 ? -5.824 -9.530 13.502 1.00 95.94 108 GLY A N 1
ATOM 887 C CA . GLY A 1 108 ? -4.930 -8.399 13.742 1.00 95.94 108 GLY A CA 1
ATOM 888 C C . GLY A 1 108 ? -4.309 -7.901 12.451 1.00 95.94 108 GLY A C 1
ATOM 889 O O . GLY A 1 108 ? -4.635 -8.381 11.363 1.00 95.94 108 GLY A O 1
ATOM 890 N N . ARG A 1 109 ? -3.442 -6.900 12.570 1.00 96.62 109 ARG A N 1
ATOM 891 C CA . ARG A 1 109 ? -2.775 -6.299 11.407 1.00 96.62 109 ARG A CA 1
ATOM 892 C C . ARG A 1 109 ? -1.524 -7.058 10.980 1.00 96.62 109 ARG A C 1
ATOM 894 O O . ARG A 1 109 ? -1.013 -6.820 9.889 1.00 96.62 109 ARG A O 1
ATOM 901 N N . GLY A 1 110 ? -0.999 -7.944 11.825 1.00 96.62 110 GLY A N 1
ATOM 902 C CA . GLY A 1 110 ? 0.361 -8.441 11.665 1.00 96.62 110 GLY A CA 1
ATOM 903 C C . GLY A 1 110 ? 1.349 -7.274 11.630 1.00 96.62 110 GLY A C 1
ATOM 904 O O . GLY A 1 110 ? 1.324 -6.425 12.518 1.00 96.62 110 GLY A O 1
ATOM 905 N N . ASN A 1 111 ? 2.162 -7.203 10.575 1.00 95.56 111 ASN A N 1
ATOM 906 C CA . ASN A 1 111 ? 3.171 -6.151 10.380 1.00 95.56 111 ASN A CA 1
ATOM 907 C C . ASN A 1 111 ? 2.669 -4.957 9.542 1.00 95.56 111 ASN A C 1
ATOM 909 O O . ASN A 1 111 ? 3.466 -4.110 9.139 1.00 95.56 111 ASN A O 1
ATOM 913 N N . LEU A 1 112 ? 1.374 -4.915 9.213 1.00 96.25 112 LEU A N 1
ATOM 914 C CA . LEU A 1 112 ? 0.786 -3.844 8.413 1.00 96.25 112 LEU A CA 1
ATOM 915 C C . LEU A 1 112 ? 0.476 -2.607 9.259 1.00 96.25 112 LEU A C 1
ATOM 917 O O . LEU A 1 112 ? 0.156 -2.690 10.446 1.00 96.25 112 LEU A O 1
ATOM 921 N N . TRP A 1 113 ? 0.508 -1.444 8.614 1.00 94.00 113 TRP A N 1
ATOM 922 C CA . TRP A 1 113 ? 0.366 -0.155 9.285 1.00 94.00 113 TRP A CA 1
ATOM 923 C C . TRP A 1 113 ? -1.084 0.113 9.683 1.00 94.00 113 TRP A C 1
ATOM 925 O O . TRP A 1 113 ? -1.361 0.529 10.809 1.00 94.00 113 TRP A O 1
ATOM 935 N N . ARG A 1 114 ? -2.024 -0.164 8.776 1.00 95.25 114 ARG A N 1
ATOM 936 C CA . ARG A 1 114 ? -3.440 0.207 8.893 1.00 95.25 114 ARG A CA 1
ATOM 937 C C . ARG A 1 114 ? -4.351 -1.001 9.060 1.00 95.25 114 ARG A C 1
ATOM 939 O O . ARG A 1 114 ? -4.086 -2.077 8.524 1.00 95.25 114 ARG A O 1
ATOM 946 N N . TRP A 1 115 ? -5.471 -0.800 9.750 1.00 97.00 115 TRP A N 1
ATOM 947 C CA . TRP A 1 115 ? -6.601 -1.729 9.692 1.00 97.00 115 TRP A CA 1
ATOM 948 C C . TRP A 1 115 ? -7.310 -1.613 8.341 1.00 97.00 115 TRP A C 1
ATOM 950 O O . TRP A 1 115 ? -7.727 -0.521 7.946 1.00 97.00 115 TRP A O 1
ATOM 960 N N . GLY A 1 116 ? -7.487 -2.749 7.662 1.00 96.19 116 GLY A N 1
ATOM 961 C CA . GLY A 1 116 ? -8.059 -2.799 6.317 1.00 96.19 116 GLY A CA 1
ATOM 962 C C . GLY A 1 116 ? -6.986 -2.670 5.223 1.00 96.19 116 GLY A C 1
ATOM 963 O O . GLY A 1 116 ? -5.918 -3.276 5.349 1.00 96.19 116 GLY A O 1
ATOM 964 N N . PRO A 1 117 ? -7.263 -1.951 4.121 1.00 96.25 117 PRO A N 1
ATOM 965 C CA . PRO A 1 117 ? -6.313 -1.766 3.025 1.00 96.25 117 PRO A CA 1
ATOM 966 C C . PRO A 1 117 ? -5.013 -1.081 3.466 1.00 96.25 117 PRO A C 1
ATOM 968 O O . PRO A 1 117 ? -5.027 -0.127 4.239 1.00 96.25 117 PRO A O 1
ATOM 971 N N . ASN A 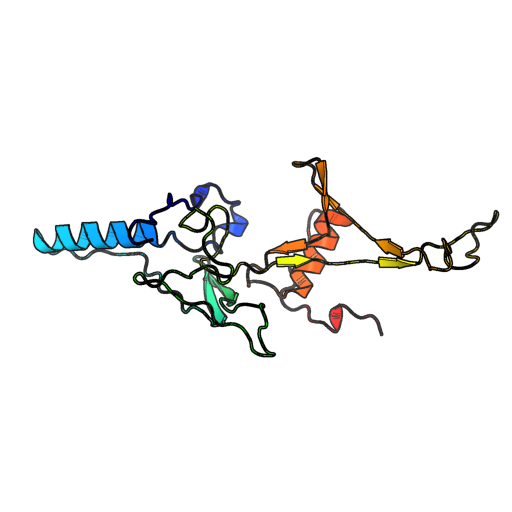1 118 ? -3.888 -1.566 2.941 1.00 95.81 118 ASN A N 1
ATOM 972 C CA . ASN A 1 118 ? -2.577 -0.930 3.055 1.00 95.81 118 ASN A CA 1
ATOM 973 C C . ASN A 1 118 ? -2.063 -0.721 1.629 1.00 95.81 118 ASN A C 1
ATOM 975 O O . ASN A 1 118 ? -1.712 -1.686 0.950 1.00 95.81 118 ASN A O 1
ATOM 979 N N . HIS A 1 119 ? -2.119 0.519 1.147 1.00 94.81 119 HIS A N 1
ATOM 980 C CA . HIS A 1 119 ? -1.809 0.833 -0.244 1.00 94.81 119 HIS A CA 1
ATOM 981 C C . HIS A 1 119 ? -0.302 0.915 -0.463 1.00 94.81 119 HIS A C 1
ATOM 983 O O . HIS A 1 119 ? 0.412 1.566 0.296 1.00 94.81 119 HIS A O 1
ATOM 989 N N . MET A 1 120 ? 0.155 0.280 -1.535 1.00 93.38 120 MET A N 1
ATOM 990 C CA . MET A 1 120 ? 1.541 0.290 -1.978 1.00 93.38 120 MET A CA 1
ATOM 991 C C . MET A 1 120 ? 1.564 0.608 -3.468 1.00 93.38 120 MET A C 1
ATOM 993 O O . MET A 1 120 ? 0.647 0.221 -4.201 1.00 93.38 120 MET A O 1
ATOM 997 N N . ILE A 1 121 ? 2.590 1.324 -3.910 1.00 93.06 121 ILE A N 1
ATOM 998 C CA . ILE A 1 121 ? 2.794 1.645 -5.319 1.00 93.06 121 ILE A CA 1
ATOM 999 C C . ILE A 1 121 ? 4.158 1.132 -5.769 1.00 93.06 121 ILE A C 1
ATOM 1001 O O . ILE A 1 121 ? 5.134 1.223 -5.032 1.00 93.06 121 ILE A O 1
ATOM 1005 N N . TYR A 1 122 ? 4.202 0.597 -6.987 1.00 93.06 122 TYR A N 1
ATOM 1006 C CA . TYR A 1 122 ? 5.418 0.115 -7.631 1.00 93.06 122 TYR A CA 1
ATOM 1007 C C . TYR A 1 122 ? 5.613 0.834 -8.961 1.00 93.06 122 TYR A C 1
ATOM 1009 O O . TYR A 1 122 ? 4.657 1.011 -9.720 1.00 93.06 122 TYR A O 1
ATOM 1017 N N . ALA A 1 123 ? 6.853 1.205 -9.264 1.00 89.88 123 ALA A N 1
ATOM 1018 C CA . ALA A 1 123 ? 7.242 1.711 -10.568 1.00 89.88 123 ALA A CA 1
ATOM 1019 C C . ALA A 1 123 ? 7.806 0.582 -11.432 1.00 89.88 123 ALA A C 1
ATOM 1021 O O . ALA A 1 123 ? 8.679 -0.177 -11.019 1.00 89.88 123 ALA A O 1
ATOM 1022 N N . ILE A 1 124 ? 7.337 0.507 -12.677 1.00 92.44 124 ILE A N 1
ATOM 1023 C CA . ILE A 1 124 ? 7.940 -0.340 -13.707 1.00 92.44 124 ILE A CA 1
ATOM 1024 C C . ILE A 1 124 ? 8.601 0.589 -14.716 1.00 92.44 124 ILE A C 1
ATOM 1026 O O . ILE A 1 124 ? 7.967 1.068 -15.656 1.00 92.44 124 ILE A O 1
ATOM 1030 N N . VAL A 1 125 ? 9.889 0.851 -14.509 1.00 90.75 125 VAL A N 1
ATOM 1031 C CA . VAL A 1 125 ? 10.692 1.624 -15.457 1.00 90.75 125 VAL A CA 1
ATOM 1032 C C . VAL A 1 125 ? 11.269 0.658 -16.473 1.00 90.75 125 VAL A C 1
ATOM 1034 O O . VAL A 1 125 ? 12.035 -0.239 -16.122 1.00 90.75 125 VAL A O 1
ATOM 1037 N N . SER A 1 126 ? 10.873 0.823 -17.732 1.00 94.31 126 SER A N 1
ATOM 1038 C CA . SER A 1 126 ? 11.235 -0.099 -18.802 1.00 94.31 126 SER A CA 1
ATOM 1039 C C . SER A 1 126 ? 11.725 0.627 -20.045 1.00 94.31 126 SER A C 1
ATOM 1041 O O . SER A 1 126 ? 11.329 1.757 -20.329 1.00 94.31 126 SER A O 1
ATOM 1043 N N . ARG A 1 127 ? 12.587 -0.042 -20.810 1.00 94.94 127 ARG A N 1
ATOM 1044 C CA . ARG A 1 127 ? 12.964 0.380 -22.162 1.00 94.94 127 ARG A CA 1
ATOM 1045 C C . ARG A 1 127 ? 13.205 -0.827 -23.058 1.00 94.94 127 ARG A C 1
ATOM 1047 O O . ARG A 1 127 ? 13.383 -1.953 -22.590 1.00 94.94 127 ARG A O 1
ATOM 1054 N N . TRP A 1 128 ? 13.227 -0.603 -24.369 1.00 97.06 128 TRP A N 1
ATOM 1055 C CA . TRP A 1 128 ? 13.654 -1.643 -25.301 1.00 97.06 128 TRP A CA 1
ATOM 1056 C C . TRP A 1 128 ? 15.161 -1.848 -25.193 1.00 97.06 128 TRP A C 1
ATOM 1058 O O . TRP A 1 128 ? 15.928 -0.892 -25.285 1.00 97.06 128 TRP A O 1
ATOM 1068 N N . LYS A 1 129 ? 15.588 -3.103 -25.050 1.00 95.81 129 LYS A N 1
ATOM 1069 C CA . LYS A 1 129 ? 17.005 -3.453 -25.047 1.00 95.81 129 LYS A CA 1
ATOM 1070 C C . LYS A 1 129 ? 17.593 -3.186 -26.425 1.00 95.81 129 LYS A C 1
ATOM 1072 O O . LYS A 1 129 ? 17.194 -3.835 -27.390 1.00 95.81 129 LYS A O 1
ATOM 1077 N N . SER A 1 130 ? 18.537 -2.263 -26.520 1.00 95.00 130 SER A N 1
ATOM 1078 C CA . SER A 1 130 ? 19.187 -1.908 -27.784 1.00 95.00 130 SER A CA 1
ATOM 1079 C C . SER A 1 130 ? 20.285 -2.903 -28.167 1.00 95.00 130 SER A C 1
ATOM 1081 O O . SER A 1 130 ? 20.962 -3.471 -27.308 1.00 95.00 130 SER A O 1
ATOM 1083 N N . ILE A 1 131 ? 20.469 -3.114 -29.471 1.00 93.44 131 ILE A N 1
ATOM 1084 C CA . ILE A 1 131 ? 21.674 -3.726 -30.042 1.00 93.44 131 ILE A CA 1
ATOM 1085 C C . ILE A 1 131 ? 22.609 -2.598 -30.477 1.00 93.44 131 ILE A C 1
ATOM 1087 O O . ILE A 1 131 ? 22.176 -1.657 -31.145 1.00 93.44 131 ILE A O 1
ATOM 1091 N N . TYR A 1 132 ? 23.884 -2.728 -30.126 1.00 92.38 132 TYR A N 1
ATOM 1092 C CA . TYR A 1 132 ? 24.947 -1.796 -30.487 1.00 92.38 132 TYR A CA 1
ATOM 1093 C C . TYR A 1 132 ? 25.885 -2.454 -31.501 1.00 92.38 132 TYR A C 1
ATOM 1095 O O . TYR A 1 132 ? 26.096 -3.669 -31.459 1.00 92.38 132 TYR A O 1
ATOM 1103 N N . ASN A 1 133 ? 26.419 -1.672 -32.438 1.00 90.81 133 ASN A N 1
ATOM 1104 C CA . ASN A 1 133 ? 27.494 -2.131 -33.320 1.00 90.81 133 ASN A CA 1
ATOM 1105 C C . ASN A 1 133 ? 28.878 -1.930 -32.662 1.00 90.81 133 ASN A C 1
ATOM 1107 O O . ASN A 1 133 ? 28.974 -1.436 -31.546 1.00 90.81 133 ASN A O 1
ATOM 1111 N N . PHE A 1 134 ? 29.960 -2.274 -33.370 1.00 90.00 134 PHE A N 1
ATOM 1112 C CA . PHE A 1 134 ? 31.339 -2.117 -32.873 1.00 90.00 134 PHE A CA 1
ATOM 1113 C C . PHE A 1 134 ? 31.769 -0.665 -32.588 1.00 90.00 134 PHE A C 1
ATOM 1115 O O . PHE A 1 134 ? 32.814 -0.453 -31.986 1.00 90.00 134 PHE A O 1
ATOM 1122 N N . SER A 1 135 ? 30.994 0.320 -33.045 1.00 93.56 135 SER A N 1
ATOM 1123 C CA . SER A 1 135 ? 31.205 1.751 -32.799 1.00 93.56 135 SER A CA 1
ATOM 1124 C C . SER A 1 135 ? 30.200 2.327 -31.788 1.00 93.56 135 SER A C 1
ATOM 1126 O O . SER A 1 135 ? 29.937 3.523 -31.824 1.00 93.56 135 SER A O 1
ATOM 1128 N N . ASP A 1 136 ? 29.566 1.482 -30.966 1.00 89.88 136 ASP A N 1
ATOM 1129 C CA . ASP A 1 136 ? 28.549 1.853 -29.966 1.00 89.88 136 ASP A CA 1
ATOM 1130 C C . ASP A 1 136 ? 27.314 2.593 -30.521 1.00 89.88 136 ASP A C 1
ATOM 1132 O O . ASP A 1 136 ? 26.571 3.255 -29.797 1.00 89.88 136 ASP A O 1
ATOM 1136 N N . MET A 1 137 ? 27.023 2.432 -31.814 1.00 91.69 137 MET A N 1
ATOM 1137 C CA . MET A 1 137 ? 25.835 3.008 -32.447 1.00 91.69 137 MET A CA 1
ATOM 1138 C C . MET A 1 137 ? 24.642 2.057 -32.329 1.00 91.69 137 MET A C 1
ATOM 1140 O O . MET A 1 137 ? 24.750 0.866 -32.642 1.00 91.69 137 MET A O 1
ATOM 1144 N N . ILE A 1 138 ? 23.485 2.603 -31.941 1.00 91.44 138 ILE A N 1
ATOM 1145 C CA . ILE A 1 138 ? 22.220 1.866 -31.816 1.00 91.44 138 ILE A CA 1
ATOM 1146 C C . ILE A 1 138 ? 21.762 1.386 -33.200 1.00 91.44 138 ILE A C 1
ATOM 1148 O O . ILE A 1 138 ? 21.514 2.186 -34.097 1.00 91.44 138 ILE A O 1
ATOM 1152 N N . GLN A 1 139 ? 21.611 0.072 -33.358 1.00 93.00 139 GLN A N 1
ATOM 1153 C CA . GLN A 1 139 ? 21.107 -0.569 -34.583 1.00 93.00 139 GLN A CA 1
ATOM 1154 C C . GLN A 1 139 ? 19.595 -0.837 -34.536 1.00 93.00 139 GLN A C 1
ATOM 1156 O O . GLN A 1 139 ? 18.976 -1.142 -35.551 1.00 93.00 139 GLN A O 1
ATOM 1161 N N . GLY A 1 140 ? 18.993 -0.732 -33.352 1.00 92.75 140 GLY A N 1
ATOM 1162 C CA . GLY A 1 140 ? 17.582 -1.016 -33.113 1.00 92.75 140 GLY A CA 1
ATOM 1163 C C . GLY A 1 140 ? 17.376 -1.919 -31.896 1.00 92.75 140 GLY A C 1
ATOM 1164 O O . GLY A 1 140 ? 18.337 -2.262 -31.199 1.00 92.75 140 GLY A O 1
ATOM 1165 N N . PRO A 1 141 ? 16.122 -2.301 -31.605 1.00 95.50 141 PRO A N 1
ATOM 1166 C CA . PRO A 1 141 ? 15.809 -3.152 -30.468 1.00 95.50 141 PRO A CA 1
ATOM 1167 C C . PRO A 1 141 ? 16.251 -4.596 -30.720 1.00 95.50 141 PRO A C 1
ATOM 1169 O O . PRO A 1 141 ? 16.124 -5.128 -31.824 1.00 95.50 141 PRO A O 1
ATOM 1172 N N . LYS A 1 142 ? 16.696 -5.272 -29.665 1.00 96.00 142 LYS A N 1
ATOM 1173 C CA . LYS A 1 142 ? 16.978 -6.701 -29.681 1.00 96.00 142 LYS A CA 1
ATOM 1174 C C . LYS A 1 142 ? 15.687 -7.474 -29.909 1.00 96.00 142 LYS A C 1
ATOM 1176 O O . LYS A 1 142 ? 14.712 -7.286 -29.183 1.00 96.00 142 LYS A O 1
ATOM 1181 N N . ILE A 1 143 ? 15.706 -8.370 -30.891 1.00 96.56 143 ILE A N 1
ATOM 1182 C CA . ILE A 1 143 ? 14.590 -9.260 -31.210 1.00 96.56 143 ILE A CA 1
ATOM 1183 C C . ILE A 1 143 ? 14.955 -10.691 -30.815 1.00 96.56 143 ILE A C 1
ATOM 1185 O O . ILE A 1 143 ? 16.026 -11.183 -31.165 1.00 96.56 143 ILE A O 1
ATOM 1189 N N . VAL A 1 144 ? 14.059 -11.370 -30.101 1.00 96.38 144 VAL A N 1
ATOM 1190 C CA . VAL A 1 144 ? 14.145 -12.803 -29.785 1.00 96.38 144 VAL A CA 1
ATOM 1191 C C . VAL A 1 144 ? 12.783 -13.420 -30.086 1.00 96.38 144 VAL A C 1
ATOM 1193 O O . VAL A 1 144 ? 11.760 -12.895 -29.653 1.00 96.38 144 VAL A O 1
ATOM 1196 N N . ASN A 1 145 ? 12.751 -14.508 -30.862 1.00 96.25 145 ASN A N 1
ATOM 1197 C CA . ASN A 1 145 ? 11.511 -15.181 -31.281 1.00 96.25 145 ASN A CA 1
ATOM 1198 C C . ASN A 1 145 ? 10.468 -14.220 -31.892 1.00 96.25 145 ASN A C 1
ATOM 1200 O O . ASN A 1 145 ? 9.278 -14.299 -31.594 1.00 96.25 145 ASN A O 1
ATOM 1204 N N . GLY A 1 146 ? 10.927 -13.258 -32.701 1.00 95.94 146 GLY A N 1
ATOM 1205 C CA . GLY A 1 146 ? 10.065 -12.263 -33.349 1.00 95.94 146 GLY A CA 1
ATOM 1206 C C . GLY A 1 146 ? 9.498 -11.176 -32.425 1.00 95.94 146 GLY A C 1
ATOM 1207 O O . GLY A 1 146 ? 8.717 -10.350 -32.887 1.00 95.94 146 GLY A O 1
ATOM 1208 N N . LYS A 1 147 ? 9.882 -11.133 -31.142 1.00 97.12 147 LYS A N 1
ATOM 1209 C CA . LYS A 1 147 ? 9.434 -10.118 -30.175 1.00 97.12 147 LYS A CA 1
ATOM 1210 C C . LYS A 1 147 ? 10.589 -9.228 -29.728 1.00 97.12 147 LYS A C 1
ATOM 1212 O O . LYS A 1 147 ? 11.717 -9.695 -29.574 1.00 97.12 147 LYS A O 1
ATOM 1217 N N . LYS A 1 148 ? 10.299 -7.943 -29.502 1.00 97.38 148 LYS A N 1
ATOM 1218 C CA . LYS A 1 148 ? 11.257 -6.998 -28.916 1.00 97.38 148 LYS A CA 1
ATOM 1219 C C . LYS A 1 148 ? 11.543 -7.384 -27.465 1.00 97.38 148 LYS A C 1
ATOM 1221 O O . LYS A 1 148 ? 10.624 -7.707 -26.717 1.00 97.38 148 LYS A O 1
ATOM 1226 N N . VAL A 1 149 ? 12.811 -7.338 -27.076 1.00 97.50 149 VAL A N 1
ATOM 1227 C CA . VAL A 1 149 ? 13.247 -7.593 -25.702 1.00 97.50 149 VAL A CA 1
ATOM 1228 C C . VAL A 1 149 ? 13.132 -6.306 -24.894 1.00 97.50 149 VAL A C 1
ATOM 1230 O O . VAL A 1 149 ? 13.725 -5.291 -25.257 1.00 97.50 149 VAL A O 1
ATOM 1233 N N . MET A 1 150 ? 12.378 -6.362 -23.800 1.00 97.25 150 MET A N 1
ATOM 1234 C CA . MET A 1 150 ? 12.261 -5.287 -22.818 1.00 97.25 150 MET A CA 1
ATOM 1235 C C . MET A 1 150 ? 13.259 -5.522 -21.685 1.00 97.25 150 MET A C 1
ATOM 1237 O O . MET A 1 150 ? 13.456 -6.661 -21.262 1.00 97.25 150 MET A O 1
ATOM 1241 N N . GLU A 1 151 ? 13.879 -4.456 -21.203 1.00 95.62 151 GLU A N 1
ATOM 1242 C CA . GLU A 1 151 ? 14.619 -4.455 -19.945 1.00 95.62 151 GLU A CA 1
ATOM 1243 C C . GLU A 1 151 ? 13.927 -3.534 -18.946 1.00 95.62 151 GLU A C 1
ATOM 1245 O O . GLU A 1 151 ? 13.316 -2.535 -19.334 1.00 95.62 151 GLU A O 1
ATOM 1250 N N . VAL A 1 152 ? 13.983 -3.924 -17.675 1.00 95.62 152 VAL A N 1
ATOM 1251 C CA . VAL A 1 152 ? 13.332 -3.241 -16.557 1.00 95.62 152 VAL A CA 1
ATOM 1252 C C . VAL A 1 152 ? 14.361 -2.944 -15.478 1.00 95.62 152 VAL A C 1
ATOM 1254 O O . VAL A 1 152 ? 15.316 -3.705 -15.313 1.00 95.62 152 VAL A O 1
ATOM 1257 N N . LEU A 1 153 ? 14.166 -1.846 -14.754 1.00 93.94 153 LEU A N 1
ATOM 1258 C CA . LEU A 1 153 ? 14.912 -1.586 -13.528 1.00 93.94 153 LEU A CA 1
ATOM 1259 C C . LEU A 1 153 ? 14.300 -2.392 -12.377 1.00 93.94 153 LEU A C 1
ATOM 1261 O O . LEU A 1 153 ? 13.079 -2.425 -12.220 1.00 93.94 153 LEU A O 1
ATOM 1265 N N . VAL A 1 154 ? 15.162 -3.030 -11.590 1.00 94.31 154 VAL A N 1
ATOM 1266 C CA . VAL A 1 154 ? 14.820 -3.778 -10.374 1.00 94.31 154 VAL A CA 1
ATOM 1267 C C . VAL A 1 154 ? 15.747 -3.341 -9.245 1.00 94.31 154 VAL A C 1
ATOM 1269 O O . VAL A 1 154 ? 16.842 -2.842 -9.504 1.00 94.31 154 VAL A O 1
ATOM 1272 N N . VAL A 1 155 ? 15.301 -3.531 -8.009 1.00 92.38 155 VAL A N 1
ATOM 1273 C CA . VAL A 1 155 ? 16.070 -3.271 -6.790 1.00 92.38 155 VAL A CA 1
ATOM 1274 C C . VAL A 1 155 ? 16.346 -4.603 -6.104 1.00 92.38 155 VAL A C 1
ATOM 1276 O O . VAL A 1 155 ? 15.427 -5.403 -5.913 1.00 92.38 155 VAL A O 1
ATOM 1279 N N . LEU A 1 156 ? 17.601 -4.833 -5.719 1.00 90.50 156 LEU A N 1
ATOM 1280 C CA . LEU A 1 156 ? 17.975 -5.975 -4.893 1.00 90.50 156 LEU A CA 1
ATOM 1281 C C . LEU A 1 156 ? 17.652 -5.660 -3.433 1.00 90.50 156 LEU A C 1
ATOM 1283 O O . LEU A 1 156 ? 18.219 -4.738 -2.849 1.00 90.50 156 LEU A O 1
ATOM 1287 N N . ASN A 1 157 ? 16.766 -6.441 -2.826 1.00 87.69 157 ASN A N 1
ATOM 1288 C CA . ASN A 1 157 ? 16.540 -6.367 -1.393 1.00 87.69 157 ASN A CA 1
ATOM 1289 C C . ASN A 1 157 ? 17.695 -7.070 -0.669 1.00 87.69 157 ASN A C 1
ATOM 1291 O O . ASN A 1 157 ? 17.796 -8.294 -0.709 1.00 87.69 157 ASN A O 1
ATOM 1295 N N . GLU A 1 158 ? 18.550 -6.314 0.020 1.00 86.12 158 GLU A N 1
ATOM 1296 C CA . GLU A 1 158 ? 19.729 -6.864 0.708 1.00 86.12 158 GLU A CA 1
ATOM 1297 C C . GLU A 1 158 ? 19.378 -7.851 1.834 1.00 86.12 158 GLU A C 1
ATOM 1299 O O . GLU A 1 158 ? 20.161 -8.749 2.138 1.00 86.12 158 GLU A O 1
ATOM 1304 N N . SER A 1 159 ? 18.196 -7.716 2.447 1.00 87.56 159 SER A N 1
ATOM 1305 C CA . SER A 1 159 ? 17.770 -8.577 3.557 1.00 87.56 159 SER A CA 1
ATOM 1306 C C . SER A 1 159 ? 17.254 -9.942 3.098 1.00 87.56 159 SER A C 1
ATOM 1308 O O . SER A 1 159 ? 17.483 -10.941 3.780 1.00 87.56 159 SER A O 1
ATOM 1310 N N . THR A 1 160 ? 16.576 -10.001 1.948 1.00 91.19 160 THR A N 1
ATOM 1311 C CA . THR A 1 160 ? 16.044 -11.252 1.380 1.00 91.19 160 THR A CA 1
ATOM 1312 C C . THR A 1 160 ? 16.927 -11.825 0.274 1.00 91.19 160 THR A C 1
ATOM 1314 O O . THR A 1 160 ? 16.802 -13.003 -0.050 1.00 91.19 160 THR A O 1
ATOM 1317 N N . ASN A 1 161 ? 17.845 -11.020 -0.270 1.00 93.19 161 ASN A N 1
ATOM 1318 C CA . ASN A 1 161 ? 18.644 -11.313 -1.458 1.00 93.19 161 ASN A CA 1
ATOM 1319 C C . ASN A 1 161 ? 17.771 -11.648 -2.687 1.00 93.19 161 ASN A C 1
ATOM 1321 O O . ASN A 1 161 ? 18.082 -12.557 -3.460 1.00 93.19 161 ASN A O 1
ATOM 1325 N N . GLU A 1 162 ? 16.662 -10.920 -2.845 1.00 95.00 162 GLU A N 1
ATOM 1326 C CA . GLU A 1 162 ? 15.706 -11.075 -3.946 1.00 95.00 162 GLU A CA 1
ATOM 1327 C C . GLU A 1 162 ? 15.562 -9.779 -4.752 1.00 95.00 162 GLU A C 1
ATOM 1329 O O . GLU A 1 162 ? 15.538 -8.679 -4.192 1.00 95.00 162 GLU A O 1
ATOM 1334 N N . ASP A 1 163 ? 15.412 -9.922 -6.070 1.00 94.75 163 ASP A N 1
ATOM 1335 C CA . ASP A 1 163 ? 15.078 -8.811 -6.958 1.00 94.75 163 ASP A CA 1
ATOM 1336 C C . ASP A 1 163 ? 13.601 -8.439 -6.804 1.00 94.75 163 ASP A C 1
ATOM 1338 O O . ASP A 1 163 ? 12.707 -9.289 -6.842 1.00 94.75 163 ASP A O 1
ATOM 1342 N N . SER A 1 164 ? 13.332 -7.145 -6.694 1.00 93.25 164 SER A N 1
ATOM 1343 C CA . SER A 1 164 ? 11.988 -6.599 -6.550 1.00 93.25 164 SER A CA 1
ATOM 1344 C C . SER A 1 164 ? 11.786 -5.379 -7.443 1.00 93.25 164 SER A C 1
ATOM 1346 O O . SER A 1 164 ? 12.736 -4.760 -7.927 1.00 93.25 164 SER A O 1
ATOM 1348 N N . LEU A 1 165 ? 10.525 -5.039 -7.708 1.00 93.62 165 LEU A N 1
ATOM 1349 C CA . LEU A 1 165 ? 10.213 -3.765 -8.345 1.00 93.62 165 LEU A CA 1
ATOM 1350 C C . LEU A 1 165 ? 10.403 -2.634 -7.325 1.00 93.62 165 LEU A C 1
ATOM 1352 O O . LEU A 1 165 ? 10.002 -2.808 -6.172 1.00 93.62 165 LEU A O 1
ATOM 1356 N N . PRO A 1 166 ? 10.938 -1.474 -7.740 1.00 92.25 166 PRO A N 1
ATOM 1357 C CA . PRO A 1 166 ? 11.010 -0.302 -6.876 1.00 92.25 166 PRO A CA 1
ATOM 1358 C C . PRO A 1 166 ? 9.593 0.112 -6.459 1.00 92.25 166 PRO A C 1
ATOM 1360 O O . PRO A 1 166 ? 8.758 0.437 -7.308 1.00 92.25 166 PRO A O 1
ATOM 1363 N N . GLY A 1 167 ? 9.307 0.100 -5.160 1.00 92.75 167 GLY A N 1
ATOM 1364 C CA . GLY A 1 167 ? 8.020 0.529 -4.626 1.00 92.75 167 GLY A CA 1
ATOM 1365 C C . GLY A 1 167 ? 8.016 0.678 -3.110 1.00 92.75 167 GLY A C 1
ATOM 1366 O O . GLY A 1 167 ? 8.861 0.111 -2.423 1.00 92.75 167 GLY A O 1
ATOM 1367 N N . ASP A 1 168 ? 7.046 1.429 -2.593 1.00 91.88 168 ASP A N 1
ATOM 1368 C CA . ASP A 1 168 ? 6.884 1.679 -1.156 1.00 91.88 168 ASP A CA 1
ATOM 1369 C C . ASP A 1 168 ? 5.409 1.942 -0.800 1.00 91.88 168 ASP A C 1
ATOM 1371 O O . ASP A 1 168 ? 4.541 2.109 -1.672 1.00 91.88 168 ASP A O 1
ATOM 1375 N N . PHE A 1 169 ? 5.109 1.924 0.498 1.00 92.50 169 PHE A N 1
ATOM 1376 C CA . PHE A 1 169 ? 3.782 2.189 1.042 1.00 92.50 169 PHE A CA 1
ATOM 1377 C C . PHE A 1 169 ? 3.378 3.654 0.870 1.00 92.50 169 PHE A C 1
ATOM 1379 O O . PHE A 1 169 ? 4.174 4.579 1.020 1.00 92.50 169 PHE A O 1
ATOM 1386 N N . ILE A 1 170 ? 2.085 3.878 0.640 1.00 91.56 170 ILE A N 1
ATOM 1387 C CA . ILE A 1 170 ? 1.501 5.218 0.619 1.00 91.56 170 ILE A CA 1
ATOM 1388 C C . ILE A 1 170 ? 1.082 5.574 2.045 1.00 91.56 170 ILE A C 1
ATOM 1390 O O . ILE A 1 170 ? 0.040 5.136 2.534 1.00 91.56 170 ILE A O 1
ATOM 1394 N N . SER A 1 171 ? 1.901 6.386 2.715 1.00 85.38 171 SER A N 1
ATOM 1395 C CA . SER A 1 171 ? 1.653 6.847 4.091 1.00 85.38 171 SER A CA 1
ATOM 1396 C C . SER A 1 171 ? 0.475 7.822 4.208 1.00 85.38 171 SER A C 1
ATOM 1398 O O . SER A 1 171 ? -0.101 7.967 5.289 1.00 85.38 171 SER A O 1
ATOM 1400 N N . GLY A 1 172 ? 0.124 8.485 3.100 1.00 85.50 172 GLY A N 1
ATOM 1401 C CA . GLY A 1 172 ? -0.898 9.530 3.048 1.00 85.50 172 GLY A CA 1
ATOM 1402 C C . GLY A 1 172 ? -0.371 10.951 3.249 1.00 85.50 172 GLY A C 1
ATOM 1403 O O . GLY A 1 172 ? -1.124 11.905 3.070 1.00 85.50 172 GLY A O 1
ATOM 1404 N N . ARG A 1 173 ? 0.906 11.111 3.623 1.00 86.06 173 ARG A N 1
ATOM 1405 C CA . ARG A 1 173 ? 1.566 12.425 3.749 1.00 86.06 173 ARG A CA 1
ATOM 1406 C C . ARG A 1 173 ? 1.895 13.044 2.388 1.00 86.06 173 ARG A C 1
ATOM 1408 O O . ARG A 1 173 ? 1.992 14.260 2.263 1.00 86.06 173 ARG A O 1
ATOM 1415 N N . MET A 1 174 ? 2.126 12.197 1.394 1.00 84.44 174 MET A N 1
ATOM 1416 C CA . MET A 1 174 ? 2.643 12.572 0.085 1.00 84.44 174 MET A CA 1
ATOM 1417 C C . MET A 1 174 ? 1.791 11.932 -1.000 1.00 84.44 174 MET A C 1
ATOM 1419 O O . MET A 1 174 ? 1.128 10.915 -0.763 1.00 84.44 174 MET A O 1
ATOM 1423 N N . SER A 1 175 ? 1.818 12.509 -2.199 1.00 87.38 175 SER A N 1
ATOM 1424 C CA . SER A 1 175 ? 1.158 11.892 -3.340 1.00 87.38 175 SER A CA 1
ATOM 1425 C C . SER A 1 175 ? 1.806 10.544 -3.679 1.00 87.38 175 SER A C 1
ATOM 1427 O O . SER A 1 175 ? 2.971 10.278 -3.378 1.00 87.38 175 SER A O 1
ATOM 1429 N N . LYS A 1 176 ? 1.067 9.682 -4.379 1.00 88.44 176 LYS A N 1
ATOM 1430 C CA . LYS A 1 176 ? 1.618 8.422 -4.899 1.00 88.44 176 LYS A CA 1
ATOM 1431 C C . LYS A 1 176 ? 2.811 8.637 -5.850 1.00 88.44 176 LYS A C 1
ATOM 1433 O O . LYS A 1 176 ? 3.670 7.768 -5.944 1.00 88.44 176 LYS A O 1
ATOM 1438 N N . TYR A 1 177 ? 2.872 9.781 -6.534 1.00 89.00 177 TYR A N 1
ATOM 1439 C CA . TYR A 1 177 ? 3.970 10.130 -7.441 1.00 89.00 177 TYR A CA 1
ATOM 1440 C C . TYR A 1 177 ? 5.221 10.527 -6.664 1.00 89.00 177 TYR A C 1
ATOM 1442 O O . TYR A 1 177 ? 6.315 10.074 -6.987 1.00 89.00 177 TYR A O 1
ATOM 1450 N N . ASN A 1 178 ? 5.044 11.255 -5.561 1.00 89.31 178 ASN A N 1
ATOM 1451 C CA . ASN A 1 178 ? 6.128 11.535 -4.633 1.00 89.31 178 ASN A CA 1
ATOM 1452 C C . ASN A 1 178 ? 6.761 10.270 -4.060 1.00 89.31 178 ASN A C 1
ATOM 1454 O O . ASN A 1 178 ? 7.982 10.173 -4.057 1.00 89.31 178 ASN A O 1
ATOM 1458 N N . VAL A 1 179 ? 5.948 9.291 -3.647 1.00 90.38 179 VAL A N 1
ATOM 1459 C CA . VAL A 1 179 ? 6.455 8.002 -3.146 1.00 90.38 179 VAL A CA 1
ATOM 1460 C C . VAL A 1 179 ? 7.350 7.327 -4.190 1.00 90.38 179 VAL A C 1
ATOM 1462 O O . VAL A 1 179 ? 8.432 6.850 -3.864 1.00 90.38 179 VAL A O 1
ATOM 1465 N N . ILE A 1 180 ? 6.949 7.330 -5.466 1.00 89.94 180 ILE A N 1
ATOM 1466 C CA . ILE A 1 180 ? 7.765 6.756 -6.544 1.00 89.94 180 ILE A CA 1
ATOM 1467 C C . ILE A 1 180 ? 9.064 7.531 -6.770 1.00 89.94 180 ILE A C 1
ATOM 1469 O O . ILE A 1 180 ? 10.112 6.907 -6.938 1.00 89.94 180 ILE A O 1
ATOM 1473 N N . CYS A 1 181 ? 9.025 8.864 -6.762 1.00 88.31 181 CYS A N 1
ATOM 1474 C CA . CYS A 1 181 ? 10.233 9.680 -6.863 1.00 88.31 181 CYS A CA 1
ATOM 1475 C C . CYS A 1 181 ? 11.200 9.401 -5.708 1.00 88.31 181 CYS A C 1
ATOM 1477 O O . CYS A 1 181 ? 12.398 9.261 -5.948 1.00 88.31 181 CYS A O 1
ATOM 1479 N N . GLU A 1 182 ? 10.685 9.271 -4.484 1.00 88.50 182 GLU A N 1
ATOM 1480 C CA . GLU A 1 182 ? 11.501 8.960 -3.312 1.00 88.50 182 GLU A CA 1
ATOM 1481 C C . GLU A 1 182 ? 12.174 7.601 -3.417 1.00 88.50 182 GLU A C 1
ATOM 1483 O O . GLU A 1 182 ? 13.388 7.507 -3.256 1.00 88.50 182 GLU A O 1
ATOM 1488 N N . VAL A 1 183 ? 11.411 6.569 -3.774 1.00 89.69 183 VAL A N 1
ATOM 1489 C CA . VAL A 1 183 ? 11.943 5.227 -4.035 1.00 89.69 183 VAL A CA 1
ATOM 1490 C C . VAL A 1 183 ? 13.014 5.267 -5.119 1.00 89.69 183 VAL A C 1
ATOM 1492 O O . VAL A 1 183 ? 14.053 4.634 -4.981 1.00 89.69 183 VAL A O 1
ATOM 1495 N N . PHE A 1 184 ? 12.798 6.010 -6.204 1.00 88.25 184 PHE A N 1
ATOM 1496 C CA . PHE A 1 184 ? 13.763 6.068 -7.298 1.00 88.25 184 PHE A CA 1
ATOM 1497 C C . PHE A 1 184 ? 15.078 6.731 -6.864 1.00 88.25 184 PHE A C 1
ATOM 1499 O O . PHE A 1 184 ? 16.155 6.187 -7.104 1.00 88.25 184 PHE A O 1
ATOM 1506 N N . MET A 1 185 ? 15.004 7.880 -6.189 1.00 88.62 185 MET A N 1
ATOM 1507 C CA . MET A 1 185 ? 16.190 8.587 -5.698 1.00 88.62 185 MET A CA 1
ATOM 1508 C C . MET A 1 185 ? 16.932 7.772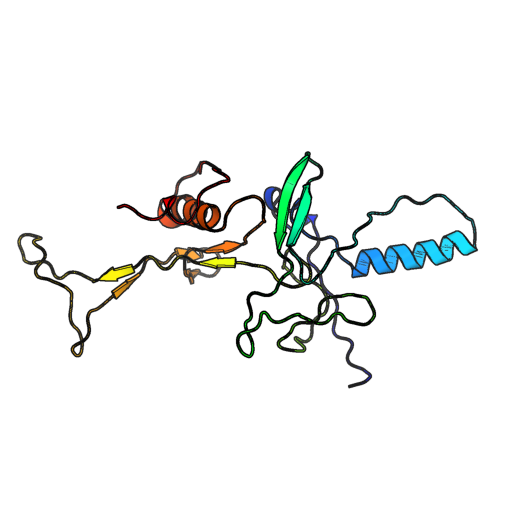 -4.629 1.00 88.62 185 MET A C 1
ATOM 1510 O O . MET A 1 185 ? 18.149 7.612 -4.712 1.00 88.62 185 MET A O 1
ATOM 1514 N N . ARG A 1 186 ? 16.204 7.182 -3.677 1.00 88.44 186 ARG A N 1
ATOM 1515 C CA . ARG A 1 186 ? 16.764 6.391 -2.574 1.00 88.44 186 ARG A CA 1
ATOM 1516 C C . ARG A 1 186 ? 17.323 5.045 -3.041 1.00 88.44 186 ARG A C 1
ATOM 1518 O O . ARG A 1 186 ? 18.495 4.759 -2.815 1.00 88.44 186 ARG A O 1
ATOM 1525 N N . ASP A 1 187 ? 16.501 4.234 -3.704 1.00 86.75 187 ASP A N 1
ATOM 1526 C CA . ASP A 1 187 ? 16.780 2.808 -3.928 1.00 86.75 187 ASP A CA 1
ATOM 1527 C C . ASP A 1 187 ? 17.485 2.532 -5.262 1.00 86.75 187 ASP A C 1
ATOM 1529 O O . ASP A 1 187 ? 18.204 1.541 -5.380 1.00 86.75 187 ASP A O 1
ATOM 1533 N N . LEU A 1 188 ? 17.298 3.389 -6.274 1.00 86.31 188 LEU A N 1
ATOM 1534 C CA . LEU A 1 188 ? 17.932 3.217 -7.589 1.00 86.31 188 LEU A CA 1
ATOM 1535 C C . LEU A 1 188 ? 19.125 4.150 -7.810 1.00 86.31 188 LEU A C 1
ATOM 1537 O O . LEU A 1 188 ? 20.103 3.729 -8.428 1.00 86.31 188 LEU A O 1
ATOM 1541 N N . LEU A 1 189 ? 19.066 5.396 -7.328 1.00 87.00 189 LEU A N 1
ATOM 1542 C CA . LEU A 1 189 ? 20.161 6.367 -7.475 1.00 87.00 189 LEU A CA 1
ATOM 1543 C C . LEU A 1 189 ? 21.090 6.435 -6.251 1.00 87.00 189 LEU A C 1
ATOM 1545 O O . LEU A 1 189 ? 22.198 6.959 -6.365 1.00 87.00 189 LEU A O 1
ATOM 1549 N N . GLY A 1 190 ? 20.685 5.873 -5.107 1.00 84.38 190 GLY A N 1
ATOM 1550 C CA . GLY A 1 190 ? 21.494 5.842 -3.885 1.00 84.38 190 GLY A CA 1
ATOM 1551 C C . GLY A 1 190 ? 21.636 7.204 -3.198 1.00 84.38 190 GLY A C 1
ATOM 1552 O O . GLY A 1 190 ? 22.625 7.445 -2.498 1.00 84.38 190 GLY A O 1
ATOM 1553 N N . GLU A 1 191 ? 20.689 8.118 -3.415 1.00 86.00 191 GLU A N 1
ATOM 1554 C CA . GLU A 1 191 ? 20.691 9.440 -2.794 1.00 86.00 191 GLU A CA 1
ATOM 1555 C C . GLU A 1 191 ? 20.332 9.356 -1.304 1.00 86.00 191 GLU A C 1
ATOM 1557 O O . GLU A 1 191 ? 19.408 8.651 -0.899 1.00 86.00 191 GLU A O 1
ATOM 1562 N N . LYS A 1 192 ? 21.081 10.086 -0.466 1.00 75.94 192 LYS A N 1
ATOM 1563 C CA . LYS A 1 192 ? 20.908 10.071 1.000 1.00 75.94 192 LYS A CA 1
ATOM 1564 C C . LYS A 1 192 ? 19.890 11.085 1.509 1.00 75.94 192 LYS A C 1
ATOM 1566 O O . LYS A 1 192 ? 19.290 10.869 2.555 1.00 75.94 192 LYS A O 1
ATOM 1571 N N . GLU A 1 193 ? 19.732 12.192 0.794 1.00 76.88 193 GLU A N 1
ATOM 1572 C CA . GLU A 1 193 ? 18.779 13.247 1.116 1.00 76.88 193 GLU A CA 1
ATOM 1573 C C . GLU A 1 193 ? 17.835 13.393 -0.061 1.00 76.88 193 GLU A C 1
ATOM 1575 O O . GLU A 1 193 ? 18.203 13.948 -1.093 1.00 76.88 193 GLU A O 1
ATOM 1580 N N . VAL A 1 194 ? 16.623 12.873 0.098 1.00 71.19 194 VAL A N 1
ATOM 1581 C CA . VAL A 1 194 ? 15.600 13.000 -0.929 1.00 71.19 194 VAL A CA 1
ATOM 1582 C C . VAL A 1 194 ? 14.658 14.145 -0.557 1.00 71.19 194 VAL A C 1
ATOM 1584 O 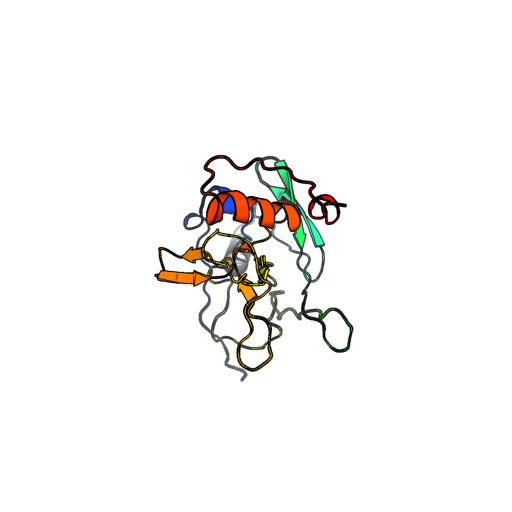O . VAL A 1 194 ? 14.081 14.125 0.535 1.00 71.19 194 VAL A O 1
ATOM 1587 N N . PRO A 1 195 ? 14.491 15.167 -1.416 1.00 67.56 195 PRO A N 1
ATOM 1588 C CA . PRO A 1 195 ? 13.570 16.258 -1.143 1.00 67.56 195 PRO A CA 1
ATOM 1589 C C . PRO A 1 195 ? 12.132 15.745 -1.034 1.00 67.56 195 PRO A C 1
ATOM 1591 O O . PRO A 1 195 ? 11.560 15.245 -2.003 1.00 67.56 195 PRO A O 1
ATOM 1594 N N . SER A 1 196 ? 11.513 15.948 0.127 1.00 62.78 196 SER A N 1
ATOM 1595 C CA . SER A 1 196 ? 10.099 15.641 0.337 1.00 62.78 196 SER A CA 1
ATOM 1596 C C . SER A 1 196 ? 9.219 16.770 -0.213 1.00 62.78 196 SER A C 1
ATOM 1598 O O . SER A 1 196 ? 8.654 17.574 0.527 1.00 62.78 196 SER A O 1
ATOM 1600 N N . THR A 1 197 ? 9.103 16.871 -1.540 1.00 64.44 197 THR A N 1
ATOM 1601 C CA . THR A 1 197 ? 7.970 17.605 -2.133 1.00 64.44 197 THR A CA 1
ATOM 1602 C C . THR A 1 197 ? 6.687 16.831 -1.825 1.00 64.44 197 THR A C 1
ATOM 1604 O O . THR A 1 197 ? 6.698 15.610 -1.830 1.00 64.44 197 THR A O 1
ATOM 1607 N N . THR A 1 198 ? 5.586 17.498 -1.488 1.00 64.25 198 THR A N 1
ATOM 1608 C CA . THR A 1 198 ? 4.340 16.821 -1.071 1.00 64.25 198 THR A CA 1
ATOM 1609 C C . THR A 1 198 ? 3.248 16.835 -2.139 1.00 64.25 198 THR A C 1
ATOM 1611 O O . THR A 1 198 ? 2.163 16.312 -1.891 1.00 64.25 198 THR A O 1
ATOM 1614 N N . GLN A 1 199 ? 3.506 17.431 -3.309 1.00 71.00 199 GLN A N 1
ATOM 1615 C CA . GLN A 1 199 ? 2.461 17.759 -4.286 1.00 71.00 199 GLN A CA 1
ATOM 1616 C C . GLN A 1 199 ? 2.765 17.334 -5.726 1.00 71.00 199 GLN A C 1
ATOM 1618 O O . GLN A 1 199 ? 2.162 17.894 -6.632 1.00 71.00 199 GLN A O 1
ATOM 1623 N N . LEU A 1 200 ? 3.656 16.362 -5.958 1.00 81.88 200 LEU A N 1
ATOM 1624 C CA . LEU A 1 200 ? 3.845 15.880 -7.330 1.00 81.88 200 LEU A CA 1
ATOM 1625 C C . LEU A 1 200 ? 2.553 15.244 -7.838 1.00 81.88 200 LEU A C 1
ATOM 1627 O O . LEU A 1 200 ? 1.926 14.447 -7.128 1.00 81.88 200 LEU A O 1
ATOM 1631 N N . ASP A 1 201 ? 2.173 15.553 -9.063 1.00 83.81 201 ASP A N 1
ATOM 1632 C CA . ASP A 1 201 ? 1.042 14.944 -9.744 1.00 83.81 201 ASP A CA 1
ATOM 1633 C C . ASP A 1 201 ? 1.489 14.079 -10.933 1.00 83.81 201 ASP A C 1
ATOM 1635 O O . ASP A 1 201 ? 2.645 13.668 -11.043 1.00 83.81 201 ASP A O 1
ATOM 1639 N N . GLN A 1 202 ? 0.530 13.676 -11.767 1.00 83.94 202 GLN A N 1
ATOM 1640 C CA . GLN A 1 202 ? 0.827 12.845 -12.928 1.00 83.94 202 GLN A CA 1
ATOM 1641 C C . GLN A 1 202 ? 1.616 13.609 -13.991 1.00 83.94 202 GLN A C 1
ATOM 1643 O O . GLN A 1 202 ? 2.464 13.015 -14.659 1.00 83.94 202 GLN A O 1
ATOM 1648 N N . ASP A 1 203 ? 1.305 14.888 -14.166 1.00 85.06 203 ASP A N 1
ATOM 1649 C CA . ASP A 1 203 ? 1.848 15.715 -15.233 1.00 85.06 203 ASP A CA 1
ATOM 1650 C C . ASP A 1 203 ? 3.322 16.010 -14.947 1.00 85.06 203 ASP A C 1
ATOM 1652 O O . ASP A 1 203 ? 4.144 15.951 -15.863 1.00 85.06 203 ASP A O 1
ATOM 1656 N N . ASP A 1 204 ? 3.687 16.152 -13.668 1.00 83.25 204 ASP A N 1
ATOM 1657 C CA . ASP A 1 204 ? 5.080 16.249 -13.216 1.00 83.25 204 ASP A CA 1
ATOM 1658 C C . ASP A 1 204 ? 5.939 15.024 -13.590 1.00 83.25 204 ASP A C 1
ATOM 1660 O O . ASP A 1 204 ? 7.163 15.123 -13.707 1.00 83.25 204 ASP A O 1
ATOM 1664 N N . MET A 1 205 ? 5.319 13.856 -13.794 1.00 78.69 205 MET A N 1
ATOM 1665 C CA . MET A 1 205 ? 6.016 12.623 -14.186 1.00 78.69 205 MET A CA 1
ATOM 1666 C C . MET A 1 205 ? 6.192 12.488 -15.701 1.00 78.69 205 MET A C 1
ATOM 1668 O O . MET A 1 205 ? 6.852 11.553 -16.168 1.00 78.69 205 MET A O 1
ATOM 1672 N N . THR A 1 206 ? 5.599 13.387 -16.483 1.00 76.81 206 THR A N 1
ATOM 1673 C CA . THR A 1 206 ? 5.656 13.363 -17.943 1.00 76.81 206 THR A CA 1
ATOM 1674 C C . THR A 1 206 ? 6.493 14.520 -18.468 1.00 76.81 206 THR A C 1
ATOM 1676 O O . THR A 1 206 ? 6.233 15.680 -18.174 1.00 76.81 206 THR A O 1
ATOM 1679 N N . GLN A 1 207 ? 7.502 14.217 -19.285 1.00 66.06 207 GLN A N 1
ATOM 1680 C CA . GLN A 1 207 ? 8.155 15.241 -20.101 1.00 66.06 207 GLN A CA 1
ATOM 1681 C C . GLN A 1 207 ? 7.391 15.360 -21.423 1.00 66.06 207 GLN A C 1
ATOM 1683 O O . GLN A 1 207 ? 7.221 14.356 -22.120 1.00 66.06 207 GLN A O 1
ATOM 1688 N N . VAL A 1 208 ? 6.909 16.571 -21.723 1.00 46.72 208 VAL A N 1
ATOM 1689 C CA . VAL A 1 208 ? 6.272 16.941 -23.001 1.00 46.72 208 VAL A CA 1
ATOM 1690 C C . VAL A 1 208 ? 7.332 17.253 -24.050 1.00 46.72 208 VAL A C 1
ATOM 1692 O O . VAL A 1 208 ? 8.303 17.965 -23.704 1.00 46.72 208 VAL A O 1
#

pLDDT: mean 89.33, std 8.35, range [46.72, 97.5]

Sequence (208 aa):
YPTYDPPAYSKPLEEYEEDRRPYIDPDMFDLMRQREEVNLLDKVSPVAHVFLQFEPSFNQEVEATTASGDKYVVNRTSWIIKDDQPMLYTLDSNNIPRNPMGRTGLRGRGNLWRWGPNHMIYAIVSRWKSIYNFSDMIQGPKIVNGKKVMEVLVVLNESTNEDSLPGDFISGRMSKYNVICEVFMRDLLGEKEVPSTTQLDQDDMTQV

Organism: Lymnaea stagnalis (NCBI:txid6523)

Secondary structure (DSSP, 8-state):
-TT--PPEEE--GGGS-TTTGGGSPP-HHHHHHHHHHHHHHHTTS------------TTSEEEEE-TT--EEEEE-S---EETTEEPPPPB-TTSPBPPTT---S-EEEET-SSSS---EEE---EEEPEEE-TTS-EEEE-EETTEEPEEE--EEETTTTEEE-SEEE--SSS-HHHHHHHHIIIIIS--SS----S---SGGG---

InterPro domains:
  IPR039989 ADP-ribose pyrophosphatase, mitochondrial [PTHR13030] (2-186)
  IPR059114 NUDT9-like, N-terminal domain [PF25969] (85-116)

Foldseek 3Di:
DVPQDFAEDDDDLVPDDPVCSQLAADWLVVLVVVVVVVVVVCVVPNDDDDDDDDDDDAQAKDWDAGPVGQIFIDHRFDPDADPNHGDGFDADPSRFTADPVHDDRYHTQYHARDGHDWDKDFDWDKDFDFDADPVRDTPDGDDDPNDTDMDTDWFQDPVVRDTHTQMDTDSRSADRVLRSQCSCCCGVVVHPDDDPDRDDDPVNVDDD